Protein AF-A0A8J3IU47-F1 (afdb_monomer_lite)

Foldseek 3Di:
DPLALPDPVLKADKDFLPPCLPPCVAPQAWWKKWKWKWWDDPPDTDTDTAEIFTDRTRSVVSVVLNLLVDPFQDADDPGDLRRQSSVVVVVCVVVVIDMTMIMMIGHDHPDFPQQRVLSSLLNLLVSCQVCVQGHHSPLVAHAQQKDCFHHDPVDPNGGTIDGDNDDDPSHDRADRFLADLADDQLQDCCHSNARKDHKDFLLPDDDDQPFWAKKWKDFAPDSATQEIDTTRVNLQSVLCNVPRGMIMMTGGDDDDSSNRVSNSSSSQNSCCNHVVGGGNNHDDSDDDDDDPDPRDDDDD

Structure (mmCIF, N/CA/C/O backbone):
data_AF-A0A8J3IU47-F1
#
_entry.id   AF-A0A8J3IU47-F1
#
loop_
_atom_site.group_PDB
_atom_site.id
_atom_site.type_symbol
_atom_site.label_atom_id
_atom_site.label_alt_id
_atom_site.label_comp_id
_atom_site.label_asym_id
_atom_site.label_entity_id
_atom_site.label_seq_id
_atom_site.pdbx_PDB_ins_code
_atom_site.Cartn_x
_atom_site.Cartn_y
_atom_site.Cartn_z
_atom_site.occupancy
_atom_site.B_iso_or_equiv
_atom_site.auth_seq_id
_atom_site.auth_comp_id
_atom_site.auth_asym_id
_atom_site.auth_atom_id
_atom_site.pdbx_PDB_model_num
ATOM 1 N N . MET A 1 1 ? 16.667 17.610 8.738 1.00 45.22 1 MET A N 1
ATOM 2 C CA . MET A 1 1 ? 16.025 17.588 7.405 1.00 45.22 1 MET A CA 1
ATOM 3 C C . MET A 1 1 ? 14.714 16.848 7.571 1.00 45.22 1 MET A C 1
ATOM 5 O O . MET A 1 1 ? 14.745 15.809 8.214 1.00 45.22 1 MET A O 1
ATOM 9 N N . ASP A 1 2 ? 13.597 17.375 7.069 1.00 49.28 2 ASP A N 1
ATOM 10 C CA . ASP A 1 2 ? 12.307 16.675 7.133 1.00 49.28 2 ASP A CA 1
ATOM 11 C C . ASP A 1 2 ? 12.378 15.372 6.330 1.00 49.28 2 ASP A C 1
ATOM 13 O O . ASP A 1 2 ? 12.402 15.389 5.100 1.00 49.28 2 ASP A O 1
ATOM 17 N N . THR A 1 3 ? 12.423 14.242 7.032 1.00 56.47 3 THR A N 1
ATOM 18 C CA . THR A 1 3 ? 12.434 12.878 6.475 1.00 56.47 3 THR A CA 1
ATOM 19 C C . THR A 1 3 ? 11.023 12.337 6.234 1.00 56.47 3 THR A C 1
ATOM 21 O O . THR A 1 3 ? 10.828 11.137 6.048 1.00 56.47 3 THR A O 1
ATOM 24 N N . HIS A 1 4 ? 10.012 13.210 6.246 1.00 64.19 4 HIS A N 1
ATOM 25 C CA . HIS A 1 4 ? 8.627 12.798 6.073 1.00 64.19 4 HIS A CA 1
ATOM 26 C C . HIS A 1 4 ? 8.371 12.370 4.612 1.00 64.19 4 HIS A C 1
ATOM 28 O O . HIS A 1 4 ? 8.736 13.108 3.691 1.00 64.19 4 HIS A O 1
ATOM 34 N N . PRO A 1 5 ? 7.682 11.238 4.354 1.00 60.00 5 PRO A N 1
ATOM 35 C CA . PRO A 1 5 ? 7.427 10.711 3.002 1.00 60.00 5 PRO A CA 1
ATOM 36 C C . PRO A 1 5 ? 6.631 11.658 2.085 1.00 60.00 5 PRO A C 1
ATOM 38 O O . PRO A 1 5 ? 6.585 11.464 0.870 1.00 60.00 5 PRO A O 1
ATOM 41 N N . SER A 1 6 ? 6.017 12.696 2.659 1.00 62.84 6 SER A N 1
ATOM 42 C CA . SER A 1 6 ? 5.354 13.795 1.946 1.00 62.84 6 SER A CA 1
ATOM 43 C C . SER A 1 6 ? 6.306 14.751 1.234 1.00 62.84 6 SER A C 1
ATOM 45 O O . SER A 1 6 ? 5.882 15.479 0.337 1.00 62.84 6 SER A O 1
ATOM 47 N N . CYS A 1 7 ? 7.560 14.808 1.673 1.00 73.31 7 CYS A N 1
ATOM 48 C CA . CYS A 1 7 ? 8.522 15.787 1.219 1.00 73.31 7 CYS A CA 1
ATOM 49 C C . CYS A 1 7 ? 9.160 15.289 -0.078 1.00 73.31 7 CYS A C 1
ATOM 51 O O . CYS A 1 7 ? 9.998 14.391 -0.063 1.00 73.31 7 CYS A O 1
ATOM 53 N N . GLU A 1 8 ? 8.806 15.892 -1.216 1.00 78.38 8 GLU A N 1
ATOM 54 C CA . GLU A 1 8 ? 9.413 15.536 -2.509 1.00 78.38 8 GLU A CA 1
ATOM 55 C C . GLU A 1 8 ? 10.946 15.708 -2.486 1.00 78.38 8 GLU A C 1
ATOM 57 O O . GLU A 1 8 ? 11.662 14.970 -3.153 1.00 78.38 8 GLU A O 1
ATOM 62 N N . ARG A 1 9 ? 11.462 16.620 -1.646 1.00 78.56 9 ARG A N 1
ATOM 63 C CA . ARG A 1 9 ? 12.905 16.846 -1.449 1.00 78.56 9 ARG A CA 1
ATOM 64 C C . ARG A 1 9 ? 13.612 15.735 -0.665 1.00 78.56 9 ARG A C 1
ATOM 66 O O . ARG A 1 9 ? 14.836 15.696 -0.687 1.00 78.56 9 ARG A O 1
ATOM 73 N N . ALA A 1 10 ? 12.876 14.867 0.029 1.00 89.44 10 ALA A N 1
ATOM 74 C CA . ALA A 1 10 ? 13.448 13.727 0.748 1.00 89.44 10 ALA A CA 1
ATOM 75 C C . ALA A 1 10 ? 13.740 12.532 -0.181 1.00 89.44 10 ALA A C 1
ATOM 77 O O . ALA A 1 10 ? 14.420 11.588 0.215 1.00 89.44 10 ALA A O 1
ATOM 78 N N . TRP A 1 11 ? 13.246 12.569 -1.421 1.00 95.12 11 TRP A N 1
ATOM 79 C CA . TRP A 1 11 ? 13.531 11.564 -2.436 1.00 95.12 11 TRP A CA 1
ATOM 80 C C . TRP A 1 11 ? 14.787 11.923 -3.237 1.00 95.12 11 TRP A C 1
ATOM 82 O O . TRP A 1 11 ? 14.986 13.069 -3.637 1.00 95.12 11 TRP A O 1
ATOM 92 N N . SER A 1 12 ? 15.609 10.921 -3.545 1.00 95.56 12 SER A N 1
ATOM 93 C CA . SER A 1 12 ? 16.750 11.062 -4.444 1.00 95.56 12 SER A CA 1
ATOM 94 C C . SER A 1 12 ? 16.297 11.455 -5.850 1.00 95.56 12 SER A C 1
ATOM 96 O O . SER A 1 12 ? 15.180 11.137 -6.279 1.00 95.56 12 SER A O 1
ATOM 98 N N . SER A 1 13 ? 17.215 12.025 -6.631 1.00 95.25 13 SER A N 1
ATOM 99 C CA . SER A 1 13 ? 17.039 12.132 -8.079 1.00 95.25 13 SER A CA 1
ATOM 100 C C . SER A 1 13 ? 16.698 10.772 -8.694 1.00 95.25 13 SER A C 1
ATOM 102 O O . SER A 1 13 ? 17.150 9.720 -8.226 1.00 95.25 13 SER A O 1
ATOM 104 N N . TRP A 1 14 ? 15.888 10.807 -9.750 1.00 96.50 14 TRP A N 1
ATOM 105 C CA . TRP A 1 14 ? 15.561 9.624 -10.536 1.00 96.50 14 TRP A CA 1
ATOM 106 C C . TRP A 1 14 ? 16.796 9.124 -11.280 1.00 96.50 14 TRP A C 1
ATOM 108 O O . TRP A 1 14 ? 17.530 9.909 -11.877 1.00 96.50 14 TRP A O 1
ATOM 118 N N . GLN A 1 15 ? 17.002 7.813 -11.261 1.00 96.06 15 GLN A N 1
ATOM 119 C CA . GLN A 1 15 ? 18.087 7.148 -11.974 1.00 96.06 15 GLN A CA 1
ATOM 120 C C . GLN A 1 15 ? 17.596 5.858 -12.636 1.00 96.06 15 GLN A C 1
ATOM 122 O O . GLN A 1 15 ? 16.601 5.294 -12.173 1.00 96.06 15 GLN A O 1
ATOM 127 N N . PRO A 1 16 ? 18.263 5.360 -13.695 1.00 96.25 16 PRO A N 1
ATOM 128 C CA . PRO A 1 16 ? 17.872 4.113 -14.346 1.00 96.25 16 PRO A CA 1
ATOM 129 C C . PRO A 1 16 ? 17.750 2.968 -13.338 1.00 96.25 16 PRO A C 1
ATOM 131 O O . PRO A 1 16 ? 18.635 2.776 -12.511 1.00 96.25 16 PRO A O 1
ATOM 134 N N . LEU A 1 17 ? 16.660 2.201 -13.402 1.00 96.06 17 LEU A N 1
ATOM 135 C CA . LEU A 1 17 ? 16.471 1.033 -12.536 1.00 96.06 17 LEU A CA 1
ATOM 136 C C . LEU A 1 17 ? 17.393 -0.125 -12.950 1.00 96.06 17 LEU A C 1
ATOM 138 O O . LEU A 1 17 ? 17.841 -0.904 -12.111 1.00 96.06 17 LEU A O 1
ATOM 142 N N . GLU A 1 18 ? 17.672 -0.268 -14.246 1.00 94.50 18 GLU A N 1
ATOM 143 C CA . GLU A 1 18 ? 18.527 -1.341 -14.750 1.00 94.50 18 GLU A CA 1
ATOM 144 C C . GLU A 1 18 ? 19.984 -1.121 -14.323 1.00 94.50 18 GLU A C 1
ATOM 146 O O . GLU A 1 18 ? 20.604 -0.115 -14.652 1.00 94.50 18 GLU A O 1
ATOM 151 N N . GLY A 1 19 ? 20.537 -2.074 -13.571 1.00 91.12 19 GLY A N 1
ATOM 152 C CA . GLY A 1 19 ? 21.936 -2.060 -13.144 1.00 91.12 19 GLY A CA 1
ATOM 153 C C . GLY A 1 19 ? 22.258 -1.163 -11.945 1.00 91.12 19 GLY A C 1
ATOM 154 O O . GLY A 1 19 ? 23.391 -1.225 -11.468 1.00 91.12 19 GLY A O 1
ATOM 155 N N . CYS A 1 20 ? 21.304 -0.405 -11.389 1.00 91.38 20 CYS A N 1
ATOM 156 C CA . CYS A 1 20 ? 21.581 0.560 -10.308 1.00 91.38 20 CYS A CA 1
ATOM 157 C C . CYS A 1 20 ? 22.146 -0.060 -9.018 1.00 91.38 20 CYS A C 1
ATOM 159 O O . CYS A 1 20 ? 22.765 0.633 -8.213 1.00 91.38 20 CYS A O 1
ATOM 161 N N . TRP A 1 21 ? 21.988 -1.372 -8.835 1.00 86.69 21 TRP A N 1
ATOM 162 C CA . TRP A 1 21 ? 22.520 -2.119 -7.695 1.00 86.69 21 TRP A CA 1
ATOM 163 C C . TRP A 1 21 ? 24.031 -2.415 -7.775 1.00 86.69 21 TRP A C 1
ATOM 165 O O . TRP A 1 21 ? 24.605 -2.822 -6.769 1.00 86.69 21 TRP A O 1
ATOM 175 N N . ARG A 1 22 ? 24.686 -2.255 -8.939 1.00 84.19 22 ARG A N 1
ATOM 176 C CA . ARG A 1 22 ? 26.089 -2.682 -9.155 1.00 84.19 22 ARG A CA 1
ATOM 177 C C . ARG A 1 22 ? 27.144 -1.637 -8.789 1.00 84.19 22 ARG A C 1
ATOM 179 O O . ARG A 1 22 ? 28.274 -2.007 -8.512 1.00 84.19 22 ARG A O 1
ATOM 186 N N . GLU A 1 23 ? 26.788 -0.356 -8.778 1.00 75.00 23 GLU A N 1
ATOM 187 C CA . GLU A 1 23 ? 27.761 0.751 -8.723 1.00 75.00 23 GLU A CA 1
ATOM 188 C C . GLU A 1 23 ? 27.625 1.621 -7.465 1.00 75.00 23 GLU A C 1
ATOM 190 O O . GLU A 1 23 ? 27.928 2.807 -7.490 1.00 75.00 23 GLU A O 1
ATOM 195 N N . ALA A 1 24 ? 27.094 1.069 -6.370 1.00 74.62 24 ALA A N 1
ATOM 196 C CA . ALA A 1 24 ? 26.839 1.794 -5.116 1.00 74.62 24 ALA A CA 1
ATOM 197 C C . ALA A 1 24 ? 25.980 3.079 -5.236 1.00 74.62 24 ALA A C 1
ATOM 199 O O . ALA A 1 24 ? 25.796 3.769 -4.239 1.00 74.62 24 ALA A O 1
ATOM 200 N N . ARG A 1 25 ? 25.380 3.358 -6.405 1.00 85.31 25 ARG A N 1
ATOM 201 C CA . ARG A 1 25 ? 24.470 4.496 -6.651 1.00 85.31 25 ARG A CA 1
ATOM 202 C C . ARG A 1 25 ? 23.205 4.460 -5.795 1.00 85.31 25 ARG A C 1
ATOM 204 O O . ARG A 1 25 ? 22.529 5.471 -5.631 1.00 85.31 25 ARG A O 1
ATOM 211 N N . ILE A 1 26 ? 22.856 3.272 -5.309 1.00 93.38 26 ILE A N 1
ATOM 212 C CA . ILE A 1 26 ? 21.803 3.060 -4.322 1.00 93.38 26 ILE A CA 1
ATOM 213 C C . ILE A 1 26 ? 22.485 2.787 -2.973 1.00 93.38 26 ILE A C 1
ATOM 215 O O . ILE A 1 26 ? 23.352 1.898 -2.900 1.00 93.38 26 ILE A O 1
ATOM 219 N N . PRO A 1 27 ? 22.116 3.518 -1.911 1.00 92.75 27 PRO A N 1
ATOM 220 C CA . PRO A 1 27 ? 22.673 3.322 -0.580 1.00 92.75 27 PRO A CA 1
ATOM 221 C C . PRO A 1 27 ? 22.284 1.945 -0.022 1.00 92.75 27 PRO A C 1
ATOM 223 O O . PRO A 1 27 ? 21.207 1.417 -0.301 1.00 92.75 27 PRO A O 1
ATOM 226 N N . ALA A 1 28 ? 23.183 1.340 0.754 1.00 94.06 28 ALA A N 1
ATOM 227 C CA . ALA A 1 28 ? 22.926 0.090 1.473 1.00 94.06 28 ALA A CA 1
ATOM 228 C C . ALA A 1 28 ? 22.367 0.405 2.870 1.00 94.06 28 ALA A C 1
ATOM 230 O O . ALA A 1 28 ? 23.010 0.149 3.882 1.00 94.06 28 ALA A O 1
ATOM 231 N N . CYS A 1 29 ? 21.201 1.047 2.905 1.00 94.56 29 CYS A N 1
ATOM 232 C CA . CYS A 1 29 ? 20.512 1.442 4.130 1.00 94.56 29 CYS A CA 1
ATOM 233 C C . CYS A 1 29 ? 19.009 1.161 4.020 1.00 94.56 29 CYS A C 1
ATOM 235 O O . CYS A 1 29 ? 18.500 0.817 2.943 1.00 94.56 29 CYS A O 1
ATOM 237 N N . SER A 1 30 ? 18.305 1.304 5.142 1.00 96.06 30 SER A N 1
ATOM 238 C CA . SER A 1 30 ? 16.855 1.169 5.183 1.00 96.06 30 SER A CA 1
ATOM 239 C C . SER A 1 30 ? 16.171 2.386 4.558 1.00 96.06 30 SER A C 1
ATOM 241 O O . SER A 1 30 ? 16.671 3.512 4.629 1.00 96.06 30 SER A O 1
ATOM 243 N N . GLY A 1 31 ? 15.018 2.175 3.924 1.00 96.56 31 GLY A N 1
ATOM 244 C CA . GLY A 1 31 ? 14.310 3.274 3.283 1.00 96.56 31 GLY A CA 1
ATOM 245 C C . GLY A 1 31 ? 13.115 2.882 2.431 1.00 96.56 31 GLY A C 1
ATOM 246 O O . GLY A 1 31 ? 12.692 1.722 2.388 1.00 96.56 31 GLY A O 1
ATOM 247 N N . LEU A 1 32 ? 12.590 3.882 1.727 1.00 97.44 32 LEU A N 1
ATOM 248 C CA . LEU A 1 32 ? 11.557 3.724 0.708 1.00 97.44 32 LEU A CA 1
ATOM 249 C C . LEU A 1 32 ? 12.161 3.809 -0.690 1.00 97.44 32 LEU A C 1
ATOM 251 O O . LEU A 1 32 ? 13.205 4.418 -0.914 1.00 97.44 32 LEU A O 1
ATOM 255 N N . TYR A 1 33 ? 11.465 3.235 -1.660 1.00 97.38 33 TYR A N 1
ATOM 256 C CA . TYR A 1 33 ? 11.769 3.397 -3.071 1.00 97.38 33 TYR A CA 1
ATOM 257 C C . TYR A 1 33 ? 10.482 3.516 -3.874 1.00 97.38 33 TYR A C 1
ATOM 259 O O . TYR A 1 33 ? 9.457 2.913 -3.557 1.00 97.38 33 TYR A O 1
ATOM 267 N N . ARG A 1 34 ? 10.551 4.271 -4.962 1.00 97.50 34 ARG A N 1
ATOM 268 C CA . ARG A 1 34 ? 9.485 4.377 -5.952 1.00 97.50 34 ARG A CA 1
ATOM 269 C C . ARG A 1 34 ? 10.057 4.123 -7.332 1.00 97.50 34 ARG A C 1
ATOM 271 O O . ARG A 1 34 ? 11.154 4.573 -7.652 1.00 97.50 34 ARG A O 1
ATOM 278 N N . ILE A 1 35 ? 9.314 3.378 -8.136 1.00 97.94 35 ILE A N 1
ATOM 279 C CA . ILE A 1 35 ? 9.667 3.029 -9.508 1.00 97.94 35 ILE A CA 1
ATOM 280 C C . ILE A 1 35 ? 8.691 3.737 -10.427 1.00 97.94 35 ILE A C 1
ATOM 282 O O . ILE A 1 35 ? 7.471 3.636 -10.257 1.00 97.94 35 ILE A O 1
ATOM 286 N N . ARG A 1 36 ? 9.232 4.418 -11.431 1.00 97.31 36 ARG A N 1
ATOM 287 C CA . ARG A 1 36 ? 8.450 4.986 -12.521 1.00 97.31 36 ARG A CA 1
ATOM 288 C C . ARG A 1 36 ? 8.853 4.379 -13.845 1.00 97.31 36 ARG A C 1
ATOM 290 O O . ARG A 1 36 ? 9.985 3.939 -14.024 1.00 97.31 36 ARG A O 1
ATOM 297 N N . ILE A 1 37 ? 7.916 4.395 -14.774 1.00 96.81 37 ILE A N 1
ATOM 298 C CA . ILE A 1 37 ? 8.206 4.221 -16.184 1.00 96.81 37 ILE A CA 1
ATOM 299 C C . ILE A 1 37 ? 8.278 5.584 -16.857 1.00 96.81 37 ILE A C 1
ATOM 301 O O . ILE A 1 37 ? 7.453 6.450 -16.578 1.00 96.81 37 ILE A O 1
ATOM 305 N N . VAL A 1 38 ? 9.253 5.774 -17.735 1.00 96.81 38 VAL A N 1
ATOM 306 C CA . VAL A 1 38 ? 9.367 6.953 -18.591 1.00 96.81 38 VAL A CA 1
ATOM 307 C C . VAL A 1 38 ? 9.081 6.508 -20.010 1.00 96.81 38 VAL A C 1
ATOM 309 O O . VAL A 1 38 ? 9.877 5.782 -20.596 1.00 96.81 38 VAL A O 1
ATOM 312 N N . ILE A 1 39 ? 7.926 6.903 -20.541 1.00 95.00 39 ILE A N 1
ATOM 313 C CA . ILE A 1 39 ? 7.543 6.623 -21.928 1.00 95.00 39 ILE A CA 1
ATOM 314 C C . ILE A 1 39 ? 8.003 7.794 -22.797 1.00 95.00 39 ILE A C 1
ATOM 316 O O . ILE A 1 39 ? 7.629 8.935 -22.532 1.00 95.00 39 ILE A O 1
ATOM 320 N N . SER A 1 40 ? 8.787 7.518 -23.834 1.00 92.75 40 SER A N 1
ATOM 321 C CA . SER A 1 40 ? 9.267 8.512 -24.793 1.00 92.75 40 SER A CA 1
ATOM 322 C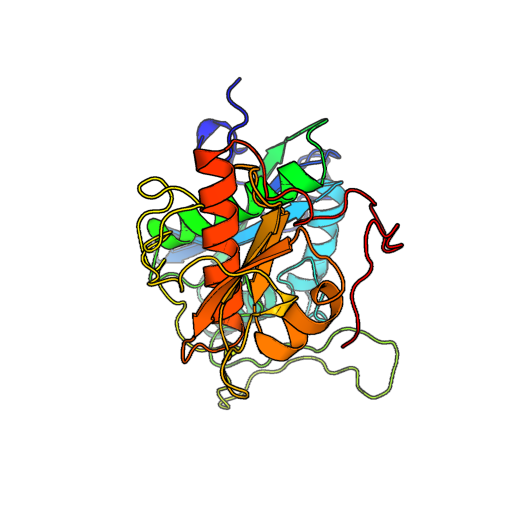 C . SER A 1 40 ? 8.444 8.444 -26.074 1.00 92.75 40 SER A C 1
ATOM 324 O O . SER A 1 40 ? 8.465 7.439 -26.784 1.00 92.75 40 SER A O 1
ATOM 326 N N . LEU A 1 41 ? 7.739 9.530 -26.390 1.00 88.00 41 LEU A N 1
ATOM 327 C CA . LEU A 1 41 ? 7.024 9.696 -27.656 1.00 88.00 41 LEU A CA 1
ATOM 328 C C . LEU A 1 41 ? 7.502 10.984 -28.323 1.00 88.00 41 LEU A C 1
ATOM 330 O O . LEU A 1 41 ? 7.326 12.083 -27.794 1.00 88.00 41 LEU A O 1
ATOM 334 N N . HIS A 1 42 ? 8.115 10.847 -29.498 1.00 86.06 42 HIS A N 1
ATOM 335 C CA . HIS A 1 42 ? 8.771 11.946 -30.209 1.00 86.06 42 HIS A CA 1
ATOM 336 C C . HIS A 1 42 ? 9.792 12.677 -29.315 1.00 86.06 42 HIS A C 1
ATOM 338 O O . HIS A 1 42 ? 10.766 12.071 -28.879 1.00 86.06 42 HIS A O 1
ATOM 344 N N . ARG A 1 43 ? 9.584 13.973 -29.046 1.00 86.81 43 ARG A N 1
ATOM 345 C CA . ARG A 1 43 ? 10.443 14.811 -28.191 1.00 86.81 43 ARG A CA 1
ATOM 346 C C . ARG A 1 43 ? 9.910 14.970 -26.760 1.00 86.81 43 ARG A C 1
ATOM 348 O O . ARG A 1 43 ? 10.407 15.817 -26.027 1.00 86.81 43 ARG A O 1
ATOM 355 N N . MET A 1 44 ? 8.888 14.205 -26.374 1.00 91.06 44 MET A N 1
ATOM 356 C CA . MET A 1 44 ? 8.253 14.295 -25.059 1.00 91.06 44 MET A CA 1
ATOM 357 C C . MET A 1 44 ? 8.475 13.019 -24.247 1.00 91.06 44 MET A C 1
ATOM 359 O O . MET A 1 44 ? 8.461 11.910 -24.786 1.00 91.06 44 MET A O 1
ATOM 363 N N . SER A 1 45 ? 8.631 13.197 -22.936 1.00 92.56 45 SER A N 1
ATOM 364 C CA . SER A 1 45 ? 8.760 12.113 -21.964 1.00 92.56 45 SER A CA 1
ATOM 365 C C . SER A 1 45 ? 7.603 12.161 -20.975 1.00 92.56 45 SER A C 1
ATOM 367 O O . SER A 1 45 ? 7.298 13.213 -20.417 1.00 92.56 45 SER A O 1
ATOM 369 N N . PHE A 1 46 ? 6.986 11.009 -20.732 1.00 93.75 46 PHE A N 1
ATOM 370 C CA . PHE A 1 46 ? 5.827 10.855 -19.859 1.00 93.75 46 PHE A CA 1
ATOM 371 C C . PHE A 1 46 ? 6.192 9.942 -18.682 1.00 93.75 46 PHE A C 1
ATOM 373 O O . PHE A 1 46 ? 6.085 8.717 -18.802 1.00 93.75 46 PHE A O 1
ATOM 380 N N . PRO A 1 47 ? 6.673 10.507 -17.559 1.00 94.69 47 PRO A N 1
ATOM 381 C CA . PRO A 1 47 ? 6.970 9.736 -16.361 1.00 94.69 47 PRO A CA 1
ATOM 382 C C . PRO A 1 47 ? 5.680 9.330 -15.637 1.00 94.69 47 PRO A C 1
ATOM 384 O O . PRO A 1 47 ? 4.804 10.156 -15.392 1.00 94.69 47 PRO A O 1
ATOM 387 N N . VAL A 1 48 ? 5.578 8.061 -15.248 1.00 94.31 48 VAL A N 1
ATOM 388 C CA . VAL A 1 48 ? 4.451 7.522 -14.475 1.00 94.31 48 VAL A CA 1
ATOM 389 C C . VAL A 1 48 ? 4.984 6.620 -13.372 1.00 94.31 48 VAL A C 1
ATOM 391 O O . VAL A 1 48 ? 5.589 5.589 -13.661 1.00 94.31 48 VAL A O 1
ATOM 394 N N . VAL A 1 49 ? 4.763 6.985 -12.107 1.00 96.44 49 VAL A N 1
ATOM 395 C CA . VAL A 1 49 ? 5.064 6.103 -10.967 1.00 96.44 49 VAL A CA 1
ATOM 396 C C . VAL A 1 49 ? 4.141 4.890 -11.031 1.00 96.44 49 VAL A C 1
ATOM 398 O O . VAL A 1 49 ? 2.924 5.036 -11.106 1.00 96.44 49 VAL A O 1
ATOM 401 N N . VAL A 1 50 ? 4.731 3.698 -11.018 1.00 96.31 50 VAL A N 1
ATOM 402 C CA . VAL A 1 50 ? 4.024 2.418 -11.178 1.00 96.31 50 VAL A CA 1
ATOM 403 C C . VAL A 1 50 ? 4.179 1.502 -9.975 1.00 96.31 50 VAL A C 1
ATOM 405 O O . VAL A 1 50 ? 3.459 0.513 -9.885 1.00 96.31 50 VAL A O 1
ATOM 408 N N . TYR A 1 51 ? 5.085 1.801 -9.046 1.00 97.12 51 TYR A N 1
ATOM 409 C CA . TYR A 1 51 ? 5.241 1.025 -7.822 1.00 97.12 51 TYR A CA 1
ATOM 410 C C . TYR A 1 51 ? 5.939 1.838 -6.735 1.00 97.12 51 TYR A C 1
ATOM 412 O O . TYR A 1 51 ? 6.848 2.613 -7.032 1.00 97.12 51 TYR A O 1
ATOM 420 N N . ILE A 1 52 ? 5.539 1.629 -5.486 1.00 97.00 52 ILE A N 1
ATOM 421 C CA . ILE A 1 52 ? 6.203 2.165 -4.294 1.00 97.00 52 ILE A CA 1
ATOM 422 C C . ILE A 1 52 ? 6.415 1.002 -3.329 1.00 97.00 52 ILE A C 1
ATOM 424 O O . ILE A 1 52 ? 5.529 0.156 -3.196 1.00 97.00 52 ILE A O 1
ATOM 428 N N . GLY A 1 53 ? 7.586 0.945 -2.701 1.00 96.38 53 GLY A N 1
ATOM 429 C CA . GLY A 1 53 ? 7.935 -0.093 -1.744 1.00 96.38 53 GLY A CA 1
ATOM 430 C C . GLY A 1 53 ? 8.882 0.390 -0.644 1.00 96.38 53 GLY A C 1
ATOM 431 O O . GLY A 1 53 ? 9.447 1.479 -0.739 1.00 96.38 53 GLY A O 1
ATOM 432 N N . GLN A 1 54 ? 9.127 -0.455 0.359 1.00 95.75 54 GLN A N 1
ATOM 433 C CA . GLN A 1 54 ? 10.191 -0.256 1.355 1.00 95.75 54 GLN A CA 1
ATOM 434 C C . GLN A 1 54 ? 11.195 -1.412 1.422 1.00 95.75 54 GLN A C 1
ATOM 436 O O . GLN A 1 54 ? 10.948 -2.519 0.929 1.00 95.75 54 GLN A O 1
ATOM 441 N N . SER A 1 55 ? 12.354 -1.158 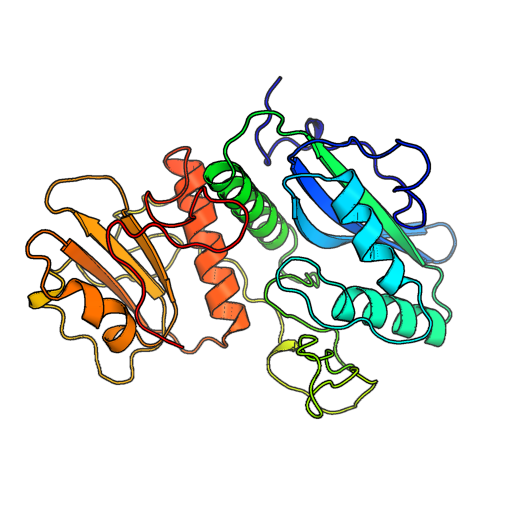2.029 1.00 95.38 55 SER A N 1
ATOM 442 C CA . SER A 1 55 ? 13.324 -2.198 2.366 1.00 95.38 55 SER A CA 1
ATOM 443 C C . SER A 1 55 ? 14.147 -1.848 3.606 1.00 95.38 55 SER A C 1
ATOM 445 O O . SER A 1 55 ? 14.405 -0.676 3.863 1.00 95.38 55 SER A O 1
ATOM 447 N N . GLY A 1 56 ? 14.613 -2.873 4.330 1.00 94.62 56 GLY A N 1
ATOM 448 C CA . GLY A 1 56 ? 15.701 -2.741 5.312 1.00 94.62 56 GLY A CA 1
ATOM 449 C C . GLY A 1 56 ? 17.067 -2.496 4.654 1.00 94.62 56 GLY A C 1
ATOM 450 O O . GLY A 1 56 ? 17.939 -1.879 5.248 1.00 94.62 56 GLY A O 1
ATOM 451 N N . ASP A 1 57 ? 17.208 -2.898 3.388 1.00 94.75 57 ASP A N 1
ATOM 452 C CA . ASP A 1 57 ? 18.364 -2.605 2.538 1.00 94.75 57 ASP A CA 1
ATOM 453 C C . ASP A 1 57 ? 17.878 -2.273 1.119 1.00 94.75 57 ASP A C 1
ATOM 455 O O . ASP A 1 57 ? 17.352 -3.135 0.396 1.00 94.75 57 ASP A O 1
ATOM 459 N N . LEU A 1 58 ? 18.002 -1.003 0.732 1.00 95.50 58 LEU A N 1
ATOM 460 C CA . LEU A 1 58 ? 17.597 -0.494 -0.576 1.00 95.50 58 LEU A CA 1
ATOM 461 C C . LEU A 1 58 ? 18.435 -1.077 -1.721 1.00 95.50 58 LEU A C 1
ATOM 463 O O . LEU A 1 58 ? 17.873 -1.454 -2.753 1.00 95.50 58 LEU A O 1
ATOM 467 N N . ARG A 1 59 ? 19.756 -1.203 -1.561 1.00 94.94 59 ARG A N 1
ATOM 468 C CA . ARG A 1 59 ? 20.652 -1.727 -2.606 1.00 94.94 59 ARG A CA 1
ATOM 469 C C . ARG A 1 59 ? 20.339 -3.185 -2.914 1.00 94.94 59 ARG A C 1
ATOM 471 O O . ARG A 1 59 ? 20.140 -3.537 -4.081 1.00 94.94 59 ARG A O 1
ATOM 478 N N . THR A 1 60 ? 20.228 -4.011 -1.878 1.00 94.06 60 THR A N 1
ATOM 479 C CA . THR A 1 60 ? 19.840 -5.420 -1.996 1.00 94.06 60 THR A CA 1
ATOM 480 C C . THR A 1 60 ? 18.462 -5.540 -2.649 1.00 94.06 60 THR A C 1
ATOM 482 O O . THR A 1 60 ? 18.278 -6.318 -3.589 1.00 94.06 60 THR A O 1
ATOM 485 N N . ARG A 1 61 ? 17.502 -4.691 -2.248 1.00 95.00 61 ARG A N 1
ATOM 486 C CA . ARG A 1 61 ? 16.170 -4.646 -2.869 1.00 95.00 61 ARG A CA 1
ATOM 487 C C . ARG A 1 61 ? 16.216 -4.325 -4.357 1.00 95.00 61 ARG A C 1
ATOM 489 O O . ARG A 1 61 ? 15.482 -4.956 -5.115 1.00 95.00 61 ARG A O 1
ATOM 496 N N . MET A 1 62 ? 17.060 -3.389 -4.789 1.00 95.31 62 MET A N 1
ATOM 497 C CA . MET A 1 62 ? 17.202 -3.065 -6.211 1.00 95.31 62 MET A CA 1
ATOM 498 C C . MET A 1 62 ? 17.756 -4.243 -7.015 1.00 95.31 62 MET A C 1
ATOM 500 O O . MET A 1 62 ? 17.292 -4.496 -8.127 1.00 95.31 62 MET A O 1
ATOM 504 N N . GLY A 1 63 ? 18.656 -5.038 -6.426 1.00 93.38 63 GLY A N 1
ATOM 505 C CA . GLY A 1 63 ? 19.143 -6.282 -7.026 1.00 93.38 63 GLY A CA 1
ATOM 506 C C . GLY A 1 63 ? 18.025 -7.280 -7.355 1.00 93.38 63 GLY A C 1
ATOM 507 O O . GLY A 1 63 ? 18.077 -7.945 -8.393 1.00 93.38 63 GLY A O 1
ATOM 508 N N . HIS A 1 64 ? 16.963 -7.334 -6.543 1.00 93.06 64 HIS A N 1
ATOM 509 C CA . HIS A 1 64 ? 15.812 -8.211 -6.792 1.00 93.06 64 HIS A CA 1
ATOM 510 C C . HIS A 1 64 ? 15.008 -7.826 -8.047 1.00 93.06 64 HIS A C 1
ATOM 512 O O . HIS A 1 64 ? 14.351 -8.685 -8.639 1.00 93.06 64 HIS A O 1
ATOM 518 N N . PHE A 1 65 ? 15.086 -6.574 -8.512 1.00 94.44 65 PHE A N 1
ATOM 519 C CA . PHE A 1 65 ? 14.423 -6.145 -9.748 1.00 94.44 65 PHE A CA 1
ATOM 520 C C . PHE A 1 65 ? 15.164 -6.567 -11.022 1.00 94.44 65 PHE A C 1
ATOM 522 O O . PHE A 1 65 ? 14.595 -6.446 -12.106 1.00 94.44 65 PHE A O 1
ATOM 529 N N . LYS A 1 66 ? 16.365 -7.162 -10.931 1.00 94.00 66 LYS A N 1
ATOM 530 C CA . LYS A 1 66 ? 17.087 -7.723 -12.091 1.00 94.00 66 LYS A CA 1
ATOM 531 C C . LYS A 1 66 ? 16.193 -8.618 -12.956 1.00 94.00 66 LYS A C 1
ATOM 533 O O . LYS A 1 66 ? 16.259 -8.557 -14.182 1.00 94.00 66 LYS A O 1
ATOM 538 N N . ALA A 1 67 ? 15.336 -9.427 -12.333 1.00 92.62 67 ALA A N 1
ATOM 539 C CA . ALA A 1 67 ? 14.487 -10.380 -13.041 1.00 92.62 67 ALA A CA 1
ATOM 540 C C . ALA A 1 67 ? 13.396 -9.718 -13.912 1.00 92.62 67 ALA A C 1
ATOM 542 O O . ALA A 1 67 ? 12.942 -10.328 -14.877 1.00 92.62 67 ALA A O 1
ATOM 543 N N . VAL A 1 68 ? 13.030 -8.454 -13.657 1.00 94.94 68 VAL A N 1
ATOM 544 C CA . VAL A 1 68 ? 12.119 -7.673 -14.524 1.00 94.94 68 VAL A CA 1
ATOM 545 C C . VAL A 1 68 ? 12.701 -7.488 -15.931 1.00 94.94 68 VAL A C 1
ATOM 547 O O . VAL A 1 68 ? 11.964 -7.417 -16.918 1.00 94.94 68 VAL A O 1
ATOM 550 N N . PHE A 1 69 ? 14.031 -7.461 -16.042 1.00 94.75 69 PHE A N 1
ATOM 551 C CA . PHE A 1 69 ? 14.740 -7.296 -17.309 1.00 94.75 69 PHE A CA 1
ATOM 552 C C . PHE A 1 69 ? 14.977 -8.623 -18.050 1.00 94.75 69 PHE A C 1
ATOM 554 O O . PHE A 1 69 ? 15.391 -8.610 -19.211 1.00 94.75 69 PHE A O 1
ATOM 561 N N . GLY A 1 70 ? 14.637 -9.760 -17.432 1.00 92.75 70 GLY A N 1
ATOM 562 C CA . GLY A 1 70 ? 14.779 -11.094 -18.014 1.00 92.75 70 GLY A CA 1
ATOM 563 C C . GLY A 1 70 ? 13.793 -11.410 -19.148 1.00 92.75 70 GLY A C 1
ATOM 564 O O . GLY A 1 70 ? 12.860 -10.653 -19.438 1.00 92.75 70 GLY A O 1
ATOM 565 N N . ASN A 1 71 ? 14.008 -12.565 -19.785 1.00 91.75 71 ASN A N 1
ATOM 566 C CA . ASN A 1 71 ? 13.164 -13.069 -20.876 1.00 91.75 71 ASN A CA 1
ATOM 567 C C . ASN A 1 71 ? 11.856 -13.700 -20.379 1.00 91.75 71 ASN A C 1
ATOM 569 O O . ASN A 1 71 ? 10.854 -13.632 -21.081 1.00 91.75 71 ASN A O 1
ATOM 573 N N . SER A 1 72 ? 11.849 -14.248 -19.162 1.00 91.94 72 SER A N 1
ATOM 574 C CA . SER A 1 72 ? 10.676 -14.878 -18.543 1.00 91.94 72 SER A CA 1
ATOM 575 C C . SER A 1 72 ? 10.126 -14.023 -17.406 1.00 91.94 72 SER A C 1
ATOM 577 O O . SER A 1 72 ? 10.888 -13.321 -16.737 1.00 91.94 72 SER A O 1
ATOM 579 N N . MET A 1 73 ? 8.812 -14.093 -17.170 1.00 94.75 73 MET A N 1
ATOM 580 C CA . MET A 1 73 ? 8.178 -13.379 -16.061 1.00 94.75 73 MET A CA 1
ATOM 581 C C . MET A 1 73 ? 8.720 -13.903 -14.720 1.00 94.75 73 MET A C 1
ATOM 583 O O . MET A 1 73 ? 8.700 -15.120 -14.501 1.00 94.75 73 MET A O 1
ATOM 587 N N . PRO A 1 74 ? 9.176 -13.028 -13.804 1.00 93.75 74 PRO A N 1
ATOM 588 C CA . PRO A 1 74 ? 9.621 -13.457 -12.482 1.00 93.75 74 PRO A CA 1
ATOM 589 C C . PRO A 1 74 ? 8.462 -14.032 -11.662 1.00 93.75 74 PRO A C 1
ATOM 591 O O . PRO A 1 74 ? 7.298 -13.712 -11.910 1.00 93.75 74 PRO A O 1
ATOM 594 N N . PHE A 1 75 ? 8.773 -14.858 -10.662 1.00 91.12 75 PHE A N 1
ATOM 595 C CA . PHE A 1 75 ? 7.785 -15.310 -9.681 1.00 91.12 75 PHE A CA 1
ATOM 596 C C . PHE A 1 75 ? 7.290 -14.158 -8.802 1.00 91.12 75 PHE A C 1
ATOM 598 O O . PHE A 1 75 ? 7.962 -13.135 -8.630 1.00 91.12 75 PHE A O 1
ATOM 605 N N . LYS A 1 76 ? 6.096 -14.326 -8.228 1.00 86.44 76 LYS A N 1
ATOM 606 C CA . LYS A 1 76 ? 5.561 -13.388 -7.243 1.00 86.44 76 LYS A CA 1
ATOM 607 C C . LYS A 1 76 ? 6.402 -13.457 -5.972 1.00 86.44 76 LYS A C 1
ATOM 609 O O . LYS A 1 76 ? 6.782 -14.531 -5.515 1.00 86.44 76 LYS A O 1
ATOM 614 N N . SER A 1 77 ? 6.655 -12.296 -5.385 1.00 83.50 77 SER A N 1
ATOM 615 C CA . SER A 1 77 ? 7.292 -12.159 -4.080 1.00 83.50 77 SER A CA 1
ATOM 616 C C . SER A 1 77 ? 6.522 -11.112 -3.275 1.00 83.50 77 SER A C 1
ATOM 618 O O . SER A 1 77 ? 6.069 -10.131 -3.868 1.00 83.50 77 SER A O 1
ATOM 620 N N . PRO A 1 78 ? 6.340 -11.292 -1.951 1.00 71.56 78 PRO A N 1
ATOM 621 C CA . PRO A 1 78 ? 5.511 -10.393 -1.142 1.00 71.56 78 PRO A CA 1
ATOM 622 C C . PRO A 1 78 ? 5.995 -8.938 -1.130 1.00 71.56 78 PRO A C 1
ATOM 624 O O . PRO A 1 78 ? 5.234 -8.046 -0.780 1.00 71.56 78 PRO A O 1
ATOM 627 N N . HIS A 1 79 ? 7.255 -8.702 -1.500 1.00 76.38 79 HIS A N 1
ATOM 628 C CA . HIS A 1 79 ? 7.943 -7.428 -1.287 1.00 76.38 79 HIS A CA 1
ATOM 629 C C . HIS A 1 79 ? 8.384 -6.729 -2.581 1.00 76.38 79 HIS A C 1
ATOM 63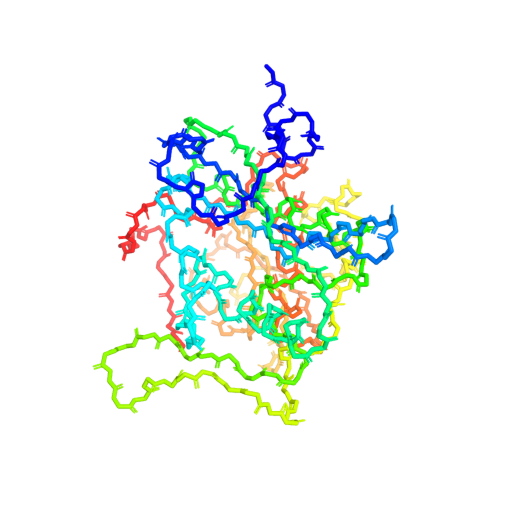1 O O . HIS A 1 79 ? 9.059 -5.702 -2.513 1.00 76.38 79 HIS A O 1
ATOM 637 N N . ILE A 1 80 ? 8.074 -7.292 -3.756 1.00 86.31 80 ILE A N 1
ATOM 638 C CA . ILE A 1 80 ? 8.414 -6.691 -5.053 1.00 86.31 80 ILE A CA 1
ATOM 639 C C . ILE A 1 80 ? 7.298 -6.881 -6.082 1.00 86.31 80 ILE A C 1
ATOM 641 O O . ILE A 1 80 ? 6.722 -7.958 -6.229 1.00 86.31 80 ILE A O 1
ATOM 645 N N . ALA A 1 81 ? 7.080 -5.854 -6.897 1.00 91.44 81 ALA A N 1
ATOM 646 C CA . ALA A 1 81 ? 6.180 -5.881 -8.048 1.00 91.44 81 ALA A CA 1
ATOM 647 C C . ALA A 1 81 ? 6.824 -6.508 -9.305 1.00 91.44 81 ALA A C 1
ATOM 649 O O . ALA A 1 81 ? 6.677 -5.996 -10.411 1.00 91.44 81 ALA A O 1
ATOM 650 N N . GLY A 1 82 ? 7.545 -7.626 -9.162 1.00 94.50 82 GLY A N 1
ATOM 651 C CA . GLY A 1 82 ? 8.262 -8.266 -10.275 1.00 94.50 82 GLY A CA 1
ATOM 652 C C . GLY A 1 82 ? 7.370 -8.581 -11.492 1.00 94.50 82 GLY A C 1
ATOM 653 O O . GLY A 1 82 ? 7.619 -8.041 -12.573 1.00 94.50 82 GLY A O 1
ATOM 654 N N . PRO A 1 83 ? 6.324 -9.420 -11.340 1.00 95.56 83 PRO A N 1
ATOM 655 C CA . PRO A 1 83 ? 5.426 -9.787 -12.438 1.00 95.56 83 PRO A CA 1
ATOM 656 C C . PRO A 1 83 ? 4.778 -8.597 -13.176 1.00 95.56 83 PRO A C 1
ATOM 658 O O . PRO A 1 83 ? 4.900 -8.538 -14.403 1.00 95.56 83 PRO A O 1
ATOM 661 N N . PRO A 1 84 ? 4.132 -7.622 -12.500 1.00 95.94 84 PRO A N 1
ATOM 662 C CA . PRO A 1 84 ? 3.499 -6.503 -13.199 1.00 95.94 84 PRO A CA 1
ATOM 663 C C . PRO A 1 84 ? 4.506 -5.584 -13.901 1.00 95.94 84 PRO A C 1
ATOM 665 O O . PRO A 1 84 ? 4.229 -5.146 -15.016 1.00 95.94 84 PRO A O 1
ATOM 668 N N . LEU A 1 85 ? 5.686 -5.328 -13.321 1.00 96.88 85 LEU A N 1
ATOM 669 C CA . LEU A 1 85 ? 6.718 -4.518 -13.983 1.00 96.88 85 LEU A CA 1
ATOM 670 C C . LEU A 1 85 ? 7.268 -5.210 -15.238 1.00 96.88 85 LEU A C 1
ATOM 672 O O . LEU A 1 85 ? 7.442 -4.567 -16.275 1.00 96.88 85 LEU A O 1
ATOM 676 N N . TRP A 1 86 ? 7.481 -6.529 -15.179 1.00 96.75 86 TRP A N 1
ATOM 677 C CA . TRP A 1 86 ? 7.860 -7.312 -16.357 1.00 96.75 86 TRP A CA 1
ATOM 678 C C . TRP A 1 86 ? 6.778 -7.232 -17.441 1.00 96.75 86 TRP A C 1
ATOM 680 O O . TRP A 1 86 ? 7.092 -6.959 -18.597 1.00 96.75 86 TRP A O 1
ATOM 690 N N . ALA A 1 87 ? 5.504 -7.390 -17.069 1.00 96.56 87 ALA A N 1
ATOM 691 C CA . ALA A 1 87 ? 4.380 -7.341 -18.003 1.00 96.56 87 ALA A CA 1
ATOM 692 C C . ALA A 1 87 ? 4.253 -5.978 -18.707 1.00 96.56 87 ALA A C 1
ATOM 694 O O . ALA A 1 87 ? 4.060 -5.934 -19.923 1.00 96.56 87 ALA A O 1
ATOM 695 N N . ILE A 1 88 ? 4.423 -4.868 -17.974 1.00 95.44 88 ILE A N 1
ATOM 696 C CA . ILE A 1 88 ? 4.458 -3.514 -18.555 1.00 95.44 88 ILE A CA 1
ATOM 697 C C . ILE A 1 88 ? 5.571 -3.417 -19.603 1.00 95.44 88 ILE A C 1
ATOM 699 O O . ILE A 1 88 ? 5.319 -3.002 -20.734 1.00 95.44 88 ILE A O 1
ATOM 703 N N . ARG A 1 89 ? 6.791 -3.842 -19.253 1.00 95.19 89 ARG A N 1
ATOM 704 C CA . ARG A 1 89 ? 7.938 -3.802 -20.170 1.00 95.19 89 ARG A CA 1
ATOM 705 C C . ARG A 1 89 ? 7.700 -4.634 -21.421 1.00 95.19 89 ARG A C 1
ATOM 707 O O . ARG A 1 89 ? 8.004 -4.166 -22.514 1.00 95.19 89 ARG A O 1
ATOM 714 N N . GLN A 1 90 ? 7.171 -5.849 -21.287 1.00 95.25 90 GLN A N 1
ATOM 715 C CA . GLN A 1 90 ? 6.936 -6.704 -22.450 1.00 95.25 90 GLN A CA 1
ATOM 716 C C . GLN A 1 90 ? 5.870 -6.140 -23.378 1.00 95.25 90 GLN A C 1
ATOM 718 O O . GLN A 1 90 ? 6.089 -6.119 -24.588 1.00 95.25 90 GLN A O 1
ATOM 723 N N . ARG A 1 91 ? 4.770 -5.607 -22.829 1.00 94.00 91 ARG A N 1
ATOM 724 C CA . ARG A 1 91 ? 3.763 -4.895 -23.625 1.00 94.00 91 ARG A CA 1
ATOM 725 C C . ARG A 1 91 ? 4.397 -3.770 -24.441 1.00 94.00 91 ARG A C 1
ATOM 727 O O . ARG A 1 91 ? 4.224 -3.726 -25.651 1.00 94.00 91 ARG A O 1
ATOM 734 N N . LEU A 1 92 ? 5.161 -2.893 -23.795 1.00 93.19 92 LEU A N 1
ATOM 735 C CA . LEU A 1 92 ? 5.736 -1.728 -24.472 1.00 93.19 92 LEU A CA 1
ATOM 736 C C . LEU A 1 92 ? 6.768 -2.129 -25.528 1.00 93.19 92 LEU A C 1
ATOM 738 O O . LEU A 1 92 ? 6.802 -1.537 -26.602 1.00 93.19 92 LEU A O 1
ATOM 742 N N . ARG A 1 93 ? 7.546 -3.191 -25.283 1.00 92.75 93 ARG A N 1
ATOM 743 C CA . ARG A 1 93 ? 8.436 -3.773 -26.300 1.00 92.75 93 ARG A CA 1
ATOM 744 C C . ARG A 1 93 ? 7.665 -4.306 -27.508 1.00 92.75 93 ARG A C 1
ATOM 746 O O . ARG A 1 93 ? 8.087 -4.064 -28.635 1.00 92.75 93 ARG A O 1
ATOM 753 N N . GLN A 1 94 ? 6.559 -5.018 -27.287 1.00 92.19 94 GLN A N 1
ATOM 754 C CA . GLN A 1 94 ? 5.703 -5.544 -28.358 1.00 92.19 94 GLN A CA 1
ATOM 755 C C . GLN A 1 94 ? 5.071 -4.416 -29.182 1.00 92.19 94 GLN A C 1
ATOM 757 O O . GLN A 1 94 ? 5.054 -4.484 -30.407 1.00 92.19 94 GLN A O 1
ATOM 762 N N . GLU A 1 95 ? 4.627 -3.352 -28.513 1.00 93.00 95 GLU A N 1
ATOM 763 C CA . GLU A 1 95 ? 4.051 -2.150 -29.128 1.00 93.00 95 GLU A CA 1
ATOM 764 C C . GLU A 1 95 ? 5.117 -1.203 -29.715 1.00 93.00 95 GLU A C 1
ATOM 766 O O . GLU A 1 95 ? 4.777 -0.166 -30.278 1.00 93.00 95 GLU A O 1
ATOM 771 N N . ARG A 1 96 ? 6.410 -1.555 -29.614 1.00 93.38 96 ARG A N 1
ATOM 772 C CA . ARG A 1 96 ? 7.561 -0.745 -30.059 1.00 93.38 96 ARG A CA 1
ATOM 773 C C . ARG A 1 96 ? 7.582 0.665 -29.456 1.00 93.38 96 ARG A C 1
ATOM 775 O O . ARG A 1 96 ? 8.084 1.606 -30.067 1.00 93.38 96 ARG A O 1
ATOM 782 N N . VAL A 1 97 ? 7.068 0.801 -28.237 1.00 93.50 97 VAL A N 1
ATOM 783 C CA . VAL A 1 97 ? 7.100 2.042 -27.466 1.00 93.50 97 VAL A CA 1
ATOM 784 C C . VAL A 1 97 ? 8.431 2.128 -26.729 1.00 93.50 97 VAL A C 1
ATOM 786 O O . VAL A 1 97 ? 8.787 1.239 -25.952 1.00 93.50 97 VAL A O 1
ATOM 789 N N . LEU A 1 98 ? 9.172 3.212 -26.962 1.00 93.75 98 LEU A N 1
ATOM 790 C CA . LEU A 1 98 ? 10.404 3.487 -26.232 1.00 93.75 98 LEU A CA 1
ATOM 791 C C . LEU A 1 98 ? 10.060 3.839 -24.786 1.00 93.75 98 LEU A C 1
ATOM 793 O O . LEU A 1 98 ? 9.382 4.832 -24.525 1.00 93.75 98 LEU A O 1
ATOM 797 N N . ALA A 1 99 ? 10.517 3.015 -23.847 1.00 95.06 99 ALA A N 1
ATOM 798 C CA . ALA A 1 99 ? 10.330 3.270 -22.432 1.00 95.06 99 ALA A CA 1
ATOM 799 C C . ALA A 1 99 ? 11.474 2.708 -21.588 1.00 95.06 99 ALA A C 1
ATOM 801 O O . ALA A 1 99 ? 12.042 1.661 -21.907 1.00 95.06 99 ALA A O 1
ATOM 802 N N . SER A 1 100 ? 11.768 3.381 -20.480 1.00 95.38 100 SER A N 1
ATOM 803 C CA . SER A 1 100 ? 12.733 2.940 -19.473 1.00 95.38 100 SER A CA 1
ATOM 804 C C . SER A 1 100 ? 12.100 2.932 -18.084 1.00 95.38 100 SER A C 1
ATOM 806 O O . SER A 1 100 ? 11.144 3.659 -17.811 1.00 95.38 100 SER A O 1
ATOM 808 N N . PHE A 1 101 ? 12.627 2.091 -17.195 1.00 97.38 101 PHE A N 1
ATOM 809 C CA . PHE A 1 101 ? 12.306 2.176 -15.776 1.00 97.38 101 PHE A CA 1
ATOM 810 C C . PHE A 1 101 ? 13.354 3.002 -15.050 1.00 97.38 101 PHE A C 1
ATOM 812 O O . PHE A 1 101 ? 14.555 2.828 -15.262 1.00 97.38 101 PHE A O 1
ATOM 819 N N . GLU A 1 102 ? 12.883 3.832 -14.133 1.00 97.75 102 GLU A N 1
ATOM 820 C CA . GLU A 1 102 ? 13.712 4.617 -13.233 1.00 97.75 102 GLU A CA 1
ATOM 821 C C . GLU A 1 102 ? 13.276 4.398 -11.789 1.00 97.75 102 GLU A C 1
ATOM 823 O O . GLU A 1 102 ? 12.122 4.061 -11.510 1.00 97.75 102 GLU A O 1
ATOM 828 N N . VAL A 1 103 ? 14.208 4.612 -10.868 1.00 97.69 103 VAL A N 1
ATOM 829 C CA . VAL A 1 103 ? 13.997 4.518 -9.430 1.00 97.69 103 VAL A CA 1
ATOM 830 C C . VAL A 1 103 ? 14.453 5.791 -8.736 1.00 97.69 103 VAL A C 1
ATOM 832 O O . VAL A 1 103 ? 15.418 6.434 -9.145 1.00 97.69 103 VAL A O 1
ATOM 835 N N . SER A 1 104 ? 13.741 6.137 -7.675 1.00 97.62 104 SER A N 1
ATOM 836 C CA . SER A 1 104 ? 14.087 7.181 -6.721 1.00 97.62 104 SER A CA 1
ATOM 837 C C . SER A 1 104 ? 13.901 6.599 -5.321 1.00 97.62 104 SER A C 1
ATOM 839 O O . SER A 1 104 ? 12.960 5.832 -5.091 1.00 97.62 104 SER A O 1
ATOM 841 N N . VAL A 1 105 ? 14.830 6.889 -4.413 1.00 97.12 105 VAL A N 1
ATOM 842 C CA . VAL A 1 105 ? 14.872 6.304 -3.065 1.00 97.12 105 VAL A CA 1
ATOM 843 C C . VAL A 1 105 ? 14.818 7.384 -1.995 1.00 97.12 105 VAL A C 1
ATOM 845 O O . VAL A 1 105 ? 15.238 8.509 -2.236 1.00 97.12 105 VAL A O 1
ATOM 848 N N . MET A 1 106 ? 14.312 7.041 -0.819 1.00 96.38 106 MET A N 1
ATOM 849 C CA . MET A 1 106 ? 14.348 7.877 0.375 1.00 96.38 106 MET A CA 1
ATOM 850 C C . MET A 1 106 ? 15.038 7.085 1.476 1.00 96.38 106 MET A C 1
ATOM 852 O O . MET A 1 106 ? 14.539 6.036 1.886 1.00 96.38 106 MET A O 1
ATOM 856 N N . GLU A 1 107 ? 16.181 7.579 1.933 1.00 95.50 107 GLU A N 1
ATOM 857 C CA . GLU A 1 107 ? 16.925 6.981 3.038 1.00 95.50 107 GLU A CA 1
ATOM 858 C C . GLU A 1 107 ? 16.227 7.300 4.358 1.00 95.50 107 GLU A C 1
ATOM 860 O O . GLU A 1 107 ? 15.900 8.454 4.630 1.00 95.50 107 GLU A O 1
ATOM 865 N N . LEU A 1 108 ? 15.991 6.274 5.174 1.00 94.06 108 LEU A N 1
ATOM 866 C CA . LEU A 1 108 ? 15.326 6.419 6.469 1.00 94.06 108 LEU A CA 1
ATOM 867 C C . LEU A 1 108 ? 16.205 5.986 7.648 1.00 94.06 108 LEU A C 1
ATOM 869 O O . LEU A 1 108 ? 15.749 6.060 8.783 1.00 94.06 108 LEU A O 1
ATOM 873 N N . GLY A 1 109 ? 17.459 5.588 7.404 1.00 87.56 109 GLY A N 1
ATOM 874 C CA . GLY A 1 109 ? 18.447 5.320 8.456 1.00 87.56 109 GLY A CA 1
ATOM 875 C C . GLY A 1 109 ? 17.902 4.406 9.557 1.00 87.56 109 GLY A C 1
ATOM 876 O O . GLY A 1 109 ? 17.482 3.281 9.270 1.00 87.56 109 GLY A O 1
ATOM 877 N N . ASP A 1 110 ? 17.866 4.932 10.784 1.00 88.00 110 ASP A N 1
ATOM 878 C CA . ASP A 1 110 ? 17.479 4.229 12.016 1.00 88.00 110 ASP A CA 1
ATOM 879 C C . ASP A 1 110 ? 15.962 4.203 12.289 1.00 88.00 110 ASP A C 1
ATOM 881 O O . ASP A 1 110 ? 15.521 3.812 13.370 1.00 88.00 110 ASP A O 1
ATOM 885 N N . VAL A 1 111 ? 15.126 4.617 11.329 1.00 93.06 111 VAL A N 1
ATOM 886 C CA . VAL A 1 111 ? 13.666 4.505 11.461 1.00 93.06 111 VAL A CA 1
ATOM 887 C C . VAL A 1 111 ? 13.268 3.036 11.614 1.00 93.06 111 VAL A C 1
ATOM 889 O O . VAL A 1 111 ? 13.640 2.181 10.799 1.00 93.06 111 VAL A O 1
ATOM 892 N N . SER A 1 112 ? 12.458 2.754 12.641 1.00 93.81 112 SER A N 1
ATOM 893 C CA . SER A 1 112 ? 11.972 1.404 12.927 1.00 93.81 112 SER A CA 1
ATOM 894 C C . SER A 1 112 ? 11.242 0.803 11.728 1.00 93.81 112 SER A C 1
ATOM 896 O O . SER A 1 112 ? 10.652 1.500 10.895 1.00 93.81 112 SER A O 1
ATOM 898 N N . ARG A 1 113 ? 11.254 -0.527 11.633 1.00 93.56 113 ARG A N 1
ATOM 899 C CA . ARG A 1 113 ? 10.577 -1.228 10.542 1.00 93.56 113 ARG A CA 1
ATOM 900 C C . ARG A 1 113 ? 9.083 -0.917 10.515 1.00 93.56 113 ARG A C 1
ATOM 902 O O . ARG A 1 113 ? 8.556 -0.670 9.429 1.00 93.56 113 ARG A O 1
ATOM 909 N N . SER A 1 114 ? 8.419 -0.925 11.673 1.00 94.94 114 SER A N 1
ATOM 910 C CA . SER A 1 114 ? 7.000 -0.583 11.777 1.00 94.94 114 SER A CA 1
ATOM 911 C C . SER A 1 114 ? 6.715 0.812 11.214 1.00 94.94 114 SER A C 1
ATOM 913 O O . SER A 1 114 ? 5.873 0.964 10.326 1.00 94.94 114 SER A O 1
ATOM 915 N N . LEU A 1 115 ? 7.486 1.826 11.620 1.00 95.25 115 LEU A N 1
ATOM 916 C CA . LEU A 1 115 ? 7.284 3.188 11.130 1.00 95.25 115 LEU A CA 1
ATOM 917 C C . LEU A 1 115 ? 7.612 3.323 9.634 1.00 95.25 115 LEU A C 1
ATOM 919 O O . LEU A 1 115 ? 6.875 3.978 8.902 1.00 95.25 115 LEU A O 1
ATOM 923 N N . ARG A 1 116 ? 8.646 2.631 9.141 1.00 95.75 116 ARG A N 1
ATOM 924 C CA . ARG A 1 116 ? 8.985 2.579 7.709 1.00 95.75 116 ARG A CA 1
ATOM 925 C C . ARG A 1 116 ? 7.862 1.969 6.859 1.00 95.75 116 ARG A C 1
ATOM 927 O O . ARG A 1 116 ? 7.579 2.485 5.780 1.00 95.75 116 ARG A O 1
ATOM 934 N N . LEU A 1 117 ? 7.202 0.913 7.337 1.00 95.81 117 LEU A N 1
ATOM 935 C CA . LEU A 1 117 ? 6.000 0.349 6.703 1.00 95.81 117 LEU A CA 1
ATOM 936 C C . LEU A 1 117 ? 4.818 1.334 6.753 1.00 95.81 117 LEU A C 1
ATOM 938 O O . LEU A 1 117 ? 4.088 1.475 5.775 1.00 95.81 117 LEU A O 1
ATOM 942 N N . GLY A 1 118 ? 4.666 2.080 7.850 1.00 96.88 118 GLY A N 1
ATOM 943 C CA . GLY A 1 118 ? 3.706 3.183 7.934 1.00 96.88 118 GLY A CA 1
ATOM 944 C C . GLY A 1 118 ? 3.961 4.266 6.878 1.00 96.88 118 GLY A C 1
ATOM 945 O O . GLY A 1 118 ? 3.041 4.685 6.176 1.00 96.88 118 GLY A O 1
ATOM 946 N N . TYR A 1 119 ? 5.218 4.673 6.695 1.00 97.38 119 TYR A N 1
ATOM 947 C CA . TYR A 1 119 ? 5.609 5.642 5.669 1.00 97.38 119 TYR A CA 1
ATOM 948 C C . TYR A 1 119 ? 5.420 5.123 4.240 1.00 97.38 119 TYR A C 1
ATOM 950 O O . TYR A 1 119 ? 5.028 5.895 3.363 1.00 97.38 119 TYR A O 1
ATOM 958 N N . GLU A 1 120 ? 5.628 3.826 3.996 1.00 97.19 120 GLU A N 1
ATOM 959 C CA . GLU A 1 120 ? 5.257 3.183 2.731 1.00 97.19 120 GLU A CA 1
ATOM 960 C C . GLU A 1 120 ? 3.753 3.337 2.461 1.00 97.19 120 GLU A C 1
ATOM 962 O O . GLU A 1 120 ? 3.373 3.759 1.364 1.00 97.19 120 GLU A O 1
ATOM 967 N N . CYS A 1 121 ? 2.900 3.089 3.466 1.00 97.31 121 CYS A N 1
ATOM 968 C CA . CYS A 1 121 ? 1.458 3.287 3.331 1.00 97.31 121 CYS A CA 1
ATOM 969 C C . CYS A 1 121 ? 1.107 4.733 2.971 1.00 97.31 121 CYS A C 1
ATOM 971 O O . CYS A 1 121 ? 0.318 4.950 2.046 1.00 97.31 121 CYS A O 1
ATOM 973 N N . VAL A 1 122 ? 1.729 5.713 3.637 1.00 97.06 122 VAL A N 1
ATOM 974 C CA . VAL A 1 122 ? 1.546 7.146 3.345 1.00 97.06 122 VAL A CA 1
ATOM 975 C C . VAL A 1 122 ? 1.948 7.485 1.911 1.00 97.06 122 VAL A C 1
ATOM 977 O O . VAL A 1 122 ? 1.187 8.146 1.200 1.00 97.06 122 VAL A O 1
ATOM 980 N N . ALA A 1 123 ? 3.114 7.018 1.458 1.00 96.25 123 ALA A N 1
ATOM 981 C CA . ALA A 1 123 ? 3.598 7.277 0.106 1.00 96.25 123 ALA A CA 1
ATOM 982 C C . ALA A 1 123 ? 2.657 6.684 -0.961 1.00 96.25 123 ALA A C 1
ATOM 984 O O . ALA A 1 123 ? 2.340 7.351 -1.949 1.00 96.25 123 ALA A O 1
ATOM 985 N N . ILE A 1 124 ? 2.152 5.464 -0.743 1.00 95.62 124 ILE A N 1
ATOM 986 C CA . ILE A 1 124 ? 1.179 4.821 -1.636 1.00 95.62 124 ILE A CA 1
ATOM 987 C C . ILE A 1 124 ? -0.157 5.575 -1.650 1.00 95.62 124 ILE A C 1
ATOM 989 O O . ILE A 1 124 ? -0.700 5.830 -2.728 1.00 95.62 124 ILE A O 1
ATOM 993 N N . ALA A 1 125 ? -0.688 5.937 -0.479 1.00 95.31 125 ALA A N 1
ATOM 994 C CA . ALA A 1 125 ? -1.981 6.608 -0.365 1.00 95.31 125 ALA A CA 1
ATOM 995 C C . ALA A 1 125 ? -1.956 7.973 -1.072 1.00 95.31 125 ALA A C 1
ATOM 997 O O . ALA A 1 125 ? -2.817 8.260 -1.900 1.00 95.31 125 ALA A O 1
ATOM 998 N N . ARG A 1 126 ? -0.901 8.771 -0.858 1.00 93.50 126 ARG A N 1
ATOM 999 C CA . ARG A 1 126 ? -0.721 10.068 -1.532 1.00 93.50 126 ARG A CA 1
ATOM 1000 C C . ARG A 1 126 ? -0.574 9.934 -3.043 1.00 93.50 126 ARG A C 1
ATOM 1002 O O . ARG A 1 126 ? -1.205 10.686 -3.782 1.00 93.50 126 ARG A O 1
ATOM 1009 N N . GLN A 1 127 ? 0.189 8.943 -3.510 1.00 94.00 127 GLN A N 1
ATOM 1010 C CA . GLN A 1 127 ? 0.305 8.656 -4.941 1.00 94.00 127 GLN A CA 1
ATOM 1011 C C . GLN A 1 127 ? -1.066 8.357 -5.565 1.00 94.00 127 GLN A C 1
ATOM 1013 O O . GLN A 1 127 ? -1.344 8.805 -6.677 1.00 94.00 127 GLN A O 1
ATOM 1018 N N . ARG A 1 128 ? -1.932 7.629 -4.853 1.00 93.19 128 ARG A N 1
ATOM 1019 C CA . ARG A 1 128 ? -3.299 7.333 -5.302 1.00 93.19 128 ARG A CA 1
ATOM 1020 C C . ARG A 1 128 ? -4.215 8.554 -5.255 1.00 93.19 128 ARG A C 1
ATOM 1022 O O . ARG A 1 128 ? -5.019 8.708 -6.165 1.00 93.19 128 ARG A O 1
ATOM 1029 N N . THR A 1 129 ? -4.073 9.433 -4.264 1.00 91.94 129 THR A N 1
ATOM 1030 C CA . THR A 1 129 ? -4.831 10.693 -4.194 1.00 91.94 129 THR A CA 1
ATOM 1031 C C . THR A 1 129 ? -4.477 11.635 -5.345 1.00 91.94 129 THR A C 1
ATOM 1033 O O . THR A 1 129 ? -5.366 12.193 -5.979 1.00 91.94 129 THR A O 1
ATOM 1036 N N . TRP A 1 130 ? -3.188 11.806 -5.652 1.00 90.69 130 TRP A N 1
ATOM 1037 C CA . TRP A 1 130 ? -2.747 12.704 -6.728 1.00 90.69 130 TRP A CA 1
ATOM 1038 C C . TRP A 1 130 ? -2.989 12.141 -8.127 1.00 90.69 130 TRP A C 1
ATOM 1040 O O . TRP A 1 130 ? -3.152 12.894 -9.089 1.00 90.69 130 TRP A O 1
ATOM 1050 N N . HIS A 1 131 ? -2.995 10.816 -8.256 1.00 90.25 131 HIS A N 1
ATOM 1051 C CA . HIS A 1 131 ? -3.074 10.134 -9.541 1.00 90.25 131 HIS A CA 1
ATOM 1052 C C . HIS A 1 131 ? -4.062 8.957 -9.509 1.00 90.25 131 HIS A C 1
ATOM 1054 O O . HIS A 1 131 ? -3.652 7.809 -9.713 1.00 90.25 131 HIS A O 1
ATOM 1060 N N . PRO A 1 132 ? -5.363 9.230 -9.305 1.00 87.50 132 PRO A N 1
ATOM 1061 C CA . PRO A 1 132 ? -6.381 8.203 -9.067 1.00 87.50 132 PRO A CA 1
ATOM 1062 C C . PRO A 1 132 ? -6.534 7.211 -10.228 1.00 87.50 132 PRO A C 1
ATOM 1064 O O . PRO A 1 132 ? -6.736 6.018 -10.010 1.00 87.50 132 PRO A O 1
ATOM 1067 N N . ASP A 1 133 ? -6.345 7.677 -11.463 1.00 85.94 133 ASP A N 1
ATOM 1068 C CA . ASP A 1 133 ? -6.523 6.862 -12.671 1.00 85.94 133 ASP A CA 1
ATOM 1069 C C . ASP A 1 133 ? -5.255 6.111 -13.105 1.00 85.94 133 ASP A C 1
ATOM 1071 O O . ASP A 1 133 ? -5.262 5.362 -14.090 1.00 85.94 133 ASP A O 1
ATOM 1075 N N . ARG A 1 134 ? -4.122 6.318 -12.420 1.00 86.75 134 ARG A N 1
ATOM 1076 C CA . ARG A 1 134 ? -2.847 5.721 -12.833 1.00 86.75 134 ARG A CA 1
ATOM 1077 C C . ARG A 1 134 ? -2.719 4.294 -12.315 1.00 86.75 134 ARG A C 1
ATOM 1079 O O . ARG A 1 134 ? -3.082 3.950 -11.191 1.00 86.75 134 ARG A O 1
ATOM 1086 N N . PHE A 1 135 ? -2.165 3.430 -13.163 1.00 85.75 135 PHE A N 1
ATOM 1087 C CA . PHE A 1 135 ? -1.844 2.074 -12.752 1.00 85.75 135 PHE A CA 1
ATOM 1088 C C . PHE A 1 135 ? -0.725 2.093 -11.708 1.00 85.75 135 PHE A C 1
ATOM 1090 O O . PHE A 1 135 ? 0.362 2.603 -11.961 1.00 85.75 135 PHE A O 1
ATOM 1097 N N . LEU A 1 136 ? -0.998 1.459 -10.572 1.00 90.81 136 LEU A N 1
ATOM 1098 C CA . LEU A 1 136 ? -0.040 1.191 -9.516 1.00 90.81 136 LEU A CA 1
ATOM 1099 C C . LEU A 1 136 ? -0.034 -0.320 -9.266 1.00 90.81 136 LEU A C 1
ATOM 1101 O O . LEU A 1 136 ? -1.089 -0.911 -9.028 1.00 90.81 136 LEU A O 1
ATOM 1105 N N . ALA A 1 137 ? 1.144 -0.932 -9.352 1.00 94.50 137 ALA A N 1
ATOM 1106 C CA . ALA A 1 137 ? 1.376 -2.371 -9.244 1.00 94.50 137 ALA A CA 1
ATOM 1107 C C . ALA A 1 137 ? 1.273 -2.912 -7.806 1.00 94.50 137 ALA A C 1
ATOM 1109 O O . ALA A 1 137 ? 1.400 -4.117 -7.579 1.00 94.50 137 ALA A O 1
ATOM 1110 N N . ASN A 1 138 ? 1.068 -2.029 -6.828 1.00 94.00 138 ASN A N 1
ATOM 1111 C CA . ASN A 1 138 ? 0.791 -2.392 -5.445 1.00 94.00 138 ASN A CA 1
ATOM 1112 C C . ASN A 1 138 ? -0.493 -3.244 -5.338 1.00 94.00 138 ASN A C 1
ATOM 1114 O O . ASN A 1 138 ? -1.300 -3.324 -6.266 1.00 94.00 138 ASN A O 1
ATOM 1118 N N . PHE A 1 139 ? -0.667 -3.916 -4.198 1.00 92.25 139 PHE A N 1
ATOM 1119 C CA . PHE A 1 139 ? -1.859 -4.726 -3.883 1.00 92.25 139 PHE A CA 1
ATOM 1120 C C . PHE A 1 139 ? -2.130 -5.884 -4.860 1.00 92.25 139 PHE A C 1
ATOM 1122 O O . PHE A 1 139 ? -3.267 -6.306 -5.052 1.00 92.25 139 PHE A O 1
ATOM 1129 N N . GLY A 1 140 ? -1.073 -6.420 -5.483 1.00 89.12 140 GLY A N 1
ATOM 1130 C CA . GLY A 1 140 ? -1.166 -7.592 -6.357 1.00 89.12 140 GLY A CA 1
ATOM 1131 C C . GLY A 1 140 ? -1.825 -7.323 -7.710 1.00 89.12 140 GLY A C 1
ATOM 1132 O O . GLY A 1 140 ? -2.251 -8.274 -8.368 1.00 89.12 140 GLY A O 1
ATOM 1133 N N . ARG A 1 141 ? -1.914 -6.055 -8.123 1.00 92.50 141 ARG A N 1
ATOM 1134 C CA . ARG A 1 141 ? -2.497 -5.666 -9.407 1.00 92.50 141 ARG A CA 1
ATOM 1135 C C . ARG A 1 141 ? -1.626 -6.083 -10.586 1.00 92.50 141 ARG A C 1
ATOM 1137 O O . ARG A 1 141 ? -0.398 -6.064 -10.511 1.00 92.50 141 ARG A O 1
ATOM 1144 N N . MET A 1 142 ? -2.281 -6.393 -11.701 1.00 93.94 142 MET A N 1
ATOM 1145 C CA . MET A 1 142 ? -1.642 -6.733 -12.969 1.00 93.94 142 MET A CA 1
ATOM 1146 C C . MET A 1 142 ? -2.155 -5.847 -14.103 1.00 93.94 142 MET A C 1
ATOM 1148 O O . MET A 1 142 ? -3.355 -5.566 -14.184 1.00 93.94 142 MET A O 1
ATOM 1152 N N . PRO A 1 143 ? -1.279 -5.428 -15.032 1.00 92.75 143 PRO A N 1
ATOM 1153 C CA . PRO A 1 143 ? -1.727 -4.838 -16.282 1.00 92.75 143 PRO A CA 1
ATOM 1154 C C . PRO A 1 143 ? -2.650 -5.815 -17.013 1.00 92.75 143 PRO A C 1
ATOM 1156 O O . PRO A 1 143 ? -2.345 -7.003 -17.105 1.00 92.75 143 PRO A O 1
ATOM 1159 N N . ARG A 1 144 ? -3.754 -5.311 -17.585 1.00 91.94 144 ARG A N 1
ATOM 1160 C CA . ARG A 1 144 ? -4.648 -6.097 -18.462 1.00 91.94 144 ARG A CA 1
ATOM 1161 C C . ARG A 1 144 ? -3.829 -6.899 -19.462 1.00 91.94 144 ARG A C 1
ATOM 1163 O O . ARG A 1 144 ? -2.830 -6.379 -19.940 1.00 91.94 144 ARG A O 1
ATOM 1170 N N . GLY A 1 145 ? -4.255 -8.100 -19.831 1.00 92.12 145 GLY A N 1
ATOM 1171 C CA . GLY A 1 145 ? -3.571 -8.898 -20.851 1.00 92.12 145 GLY A CA 1
ATOM 1172 C C . GLY A 1 145 ? -2.476 -9.827 -20.319 1.00 92.12 145 GLY A C 1
ATOM 1173 O O . GLY A 1 145 ? -1.817 -10.472 -21.125 1.00 92.12 145 GLY A O 1
ATOM 1174 N N . TYR A 1 146 ? -2.263 -9.891 -19.001 1.00 94.25 146 TYR A N 1
ATOM 1175 C CA . TYR A 1 146 ? -1.233 -10.723 -18.379 1.00 94.25 146 TYR A CA 1
ATOM 1176 C C . TYR A 1 146 ? -1.739 -11.333 -17.076 1.00 94.25 146 TYR A C 1
ATOM 1178 O O . TYR A 1 146 ? -2.239 -10.621 -16.214 1.00 94.25 146 TYR A O 1
ATOM 1186 N N . LEU A 1 147 ? -1.525 -12.632 -16.883 1.00 93.00 147 LEU A N 1
ATOM 1187 C CA . LEU A 1 147 ? -1.679 -13.262 -15.570 1.00 93.00 147 LEU A CA 1
ATOM 1188 C C . LEU A 1 147 ? -0.341 -13.239 -14.834 1.00 93.00 147 LEU A C 1
ATOM 1190 O O . LEU A 1 147 ? 0.697 -13.471 -15.447 1.00 93.00 147 LEU A O 1
ATOM 1194 N N . ALA A 1 148 ? -0.363 -12.956 -13.531 1.00 91.50 148 ALA A N 1
ATOM 1195 C CA . ALA A 1 148 ? 0.836 -12.985 -12.698 1.00 91.50 148 ALA A CA 1
ATOM 1196 C C . ALA A 1 148 ? 1.344 -14.418 -12.497 1.00 91.50 148 ALA A C 1
ATOM 1198 O O . ALA A 1 148 ? 0.549 -15.350 -12.370 1.00 91.50 148 ALA A O 1
ATOM 1199 N N . SER A 1 149 ? 2.661 -14.566 -12.368 1.00 91.06 149 SER A N 1
ATOM 1200 C CA . SER A 1 149 ? 3.264 -15.780 -11.815 1.00 91.06 149 SER A CA 1
ATOM 1201 C C . SER A 1 149 ? 2.779 -16.046 -10.385 1.00 91.06 149 SER A C 1
ATOM 1203 O O . SER A 1 149 ? 2.421 -15.116 -9.654 1.00 91.06 149 SER A O 1
ATOM 1205 N N . THR A 1 150 ? 2.821 -17.304 -9.951 1.00 86.94 150 THR A N 1
ATOM 1206 C CA . THR A 1 150 ? 2.597 -17.671 -8.545 1.00 86.94 150 THR A CA 1
ATOM 1207 C C . THR A 1 150 ? 3.824 -17.355 -7.685 1.00 86.94 150 THR A C 1
ATOM 1209 O O . THR A 1 150 ? 4.868 -16.919 -8.180 1.00 86.94 150 THR A O 1
ATOM 1212 N N . PHE A 1 151 ? 3.689 -17.509 -6.365 1.00 82.44 151 PHE A N 1
ATOM 1213 C CA . PHE A 1 151 ? 4.852 -17.548 -5.478 1.00 82.44 151 PHE A CA 1
ATOM 1214 C C . PHE A 1 151 ? 5.657 -18.809 -5.770 1.00 82.44 151 PHE A C 1
ATOM 1216 O O . PHE A 1 151 ? 5.064 -19.876 -5.903 1.00 82.44 151 PHE A O 1
ATOM 1223 N N . HIS A 1 152 ? 6.982 -18.685 -5.820 1.00 75.75 152 HIS A N 1
ATOM 1224 C CA . HIS A 1 152 ? 7.851 -19.850 -5.915 1.00 75.75 152 HIS A CA 1
ATOM 1225 C C . HIS A 1 152 ? 7.772 -20.632 -4.602 1.00 75.75 152 HIS A C 1
ATOM 1227 O O . HIS A 1 152 ? 8.154 -20.113 -3.551 1.00 75.75 152 HIS A O 1
ATOM 1233 N N . LYS A 1 153 ? 7.228 -21.849 -4.653 1.00 71.25 153 LYS A N 1
ATOM 1234 C CA . LYS A 1 153 ? 7.139 -22.756 -3.501 1.00 71.25 153 LYS A CA 1
ATOM 1235 C C . LYS A 1 153 ? 8.019 -23.996 -3.667 1.00 71.25 153 LYS A C 1
ATOM 1237 O O . LYS A 1 153 ? 7.990 -24.860 -2.795 1.00 71.25 153 LYS A O 1
ATOM 1242 N N . GLY A 1 154 ? 8.788 -24.091 -4.756 1.00 62.94 154 GLY A N 1
ATOM 1243 C CA . GLY A 1 154 ? 9.645 -25.244 -5.037 1.00 62.94 154 GLY A CA 1
ATOM 1244 C C . GLY A 1 154 ? 8.845 -26.520 -5.317 1.00 62.94 154 GLY A C 1
ATOM 1245 O O . GLY A 1 154 ? 9.316 -27.615 -5.028 1.00 62.94 154 GLY A O 1
ATOM 1246 N N . GLN A 1 155 ? 7.613 -26.391 -5.822 1.00 58.31 155 GLN A N 1
ATOM 1247 C CA . GLN A 1 155 ? 6.682 -27.502 -6.052 1.00 58.31 155 GLN A CA 1
ATOM 1248 C C . GLN A 1 155 ? 6.067 -27.436 -7.457 1.00 58.31 155 GLN A C 1
ATOM 1250 O O . GLN A 1 155 ? 6.113 -26.406 -8.123 1.00 58.31 155 GLN A O 1
ATOM 1255 N N . ALA A 1 156 ? 5.415 -28.522 -7.886 1.00 56.56 156 ALA A N 1
ATOM 1256 C CA . ALA A 1 156 ? 4.761 -28.656 -9.197 1.00 56.56 156 ALA A CA 1
ATOM 1257 C C . ALA A 1 156 ? 3.664 -27.605 -9.500 1.00 56.56 156 ALA A C 1
ATOM 1259 O O . ALA A 1 156 ? 3.205 -27.506 -10.633 1.00 56.56 156 ALA A O 1
ATOM 1260 N N . SER A 1 157 ? 3.241 -26.813 -8.507 1.00 60.97 157 SER A N 1
ATOM 1261 C CA . SER A 1 157 ? 2.312 -25.683 -8.656 1.00 60.97 157 SER A CA 1
ATOM 1262 C C . SER A 1 157 ? 2.987 -24.352 -9.031 1.00 60.97 157 SER A C 1
ATOM 1264 O O . SER A 1 157 ? 2.319 -23.314 -9.086 1.00 60.97 157 SER A O 1
ATOM 1266 N N . ASP A 1 158 ? 4.309 -24.345 -9.209 1.00 76.19 158 ASP A N 1
ATOM 1267 C CA . ASP A 1 158 ? 5.049 -23.166 -9.644 1.00 76.19 158 ASP A CA 1
ATOM 1268 C C . ASP A 1 158 ? 4.663 -22.825 -11.083 1.00 76.19 158 ASP A C 1
ATOM 1270 O O . ASP A 1 158 ? 4.807 -23.614 -12.015 1.00 76.19 158 ASP A O 1
ATOM 1274 N N . PHE A 1 159 ? 4.128 -21.625 -11.254 1.00 83.44 159 PHE A N 1
ATOM 1275 C CA . PHE A 1 159 ? 3.523 -21.186 -12.493 1.00 83.44 159 PHE A CA 1
ATOM 1276 C C . PHE A 1 159 ? 4.111 -19.835 -12.880 1.00 83.44 159 PHE A C 1
ATOM 1278 O O . PHE A 1 159 ? 3.992 -18.854 -12.139 1.00 83.44 159 PHE A O 1
ATOM 1285 N N . HIS A 1 160 ? 4.738 -19.783 -14.054 1.00 84.88 160 HIS A N 1
ATOM 1286 C CA . HIS A 1 160 ? 5.126 -18.525 -14.675 1.00 84.88 160 HIS A CA 1
ATOM 1287 C C . HIS A 1 160 ? 3.915 -17.901 -15.356 1.00 84.88 160 HIS A C 1
ATOM 1289 O O . HIS A 1 160 ? 3.260 -18.527 -16.189 1.00 84.88 160 HIS A O 1
ATOM 1295 N N . GLY A 1 161 ? 3.650 -16.644 -15.021 1.00 86.12 161 GLY A N 1
ATOM 1296 C CA . GLY A 1 161 ? 2.605 -15.870 -15.663 1.00 86.12 161 GLY A CA 1
ATOM 1297 C C . GLY A 1 161 ? 2.845 -15.706 -17.163 1.00 86.12 161 GLY A C 1
ATOM 1298 O O . GLY A 1 161 ? 3.979 -15.763 -17.644 1.00 86.12 161 GLY A O 1
ATOM 1299 N N . TYR A 1 162 ? 1.765 -15.486 -17.910 1.00 88.75 162 TYR A N 1
ATOM 1300 C CA . TYR A 1 162 ? 1.792 -15.420 -19.371 1.00 88.75 162 TYR A CA 1
ATOM 1301 C C . TYR A 1 162 ? 0.791 -14.387 -19.926 1.00 88.75 162 TYR A C 1
ATOM 1303 O O . TYR A 1 162 ? -0.147 -13.994 -19.217 1.00 88.75 162 TYR A O 1
ATOM 1311 N N . PRO A 1 163 ? 0.963 -13.936 -21.187 1.00 91.69 163 PRO A N 1
ATOM 1312 C CA . PRO A 1 163 ? -0.012 -13.090 -21.873 1.00 91.69 163 PRO A CA 1
ATOM 1313 C C . PRO A 1 163 ? -1.348 -13.808 -22.083 1.00 91.69 163 PRO A C 1
ATOM 1315 O O . PRO A 1 163 ? -1.388 -14.923 -22.591 1.00 91.69 163 PRO A O 1
ATOM 1318 N N . THR A 1 164 ? -2.460 -13.176 -21.727 1.00 90.69 164 THR A N 1
ATOM 1319 C CA . THR A 1 164 ? -3.783 -13.811 -21.770 1.00 90.69 164 THR A CA 1
ATOM 1320 C C . THR A 1 164 ? -4.907 -12.809 -22.014 1.00 90.69 164 THR A C 1
ATOM 1322 O O . THR A 1 164 ? -4.868 -11.704 -21.475 1.00 90.69 164 THR A O 1
ATOM 1325 N N . PRO A 1 165 ? -5.957 -13.173 -22.771 1.00 89.12 165 PRO A N 1
ATOM 1326 C CA . PRO A 1 165 ? -7.154 -12.343 -22.877 1.00 89.12 165 PRO A CA 1
ATOM 1327 C C . PRO A 1 165 ? -8.036 -12.421 -21.619 1.00 89.12 165 PRO A C 1
ATOM 1329 O O . PRO A 1 165 ? -8.926 -11.586 -21.445 1.00 89.12 165 PRO A O 1
ATOM 1332 N N . ARG A 1 166 ? -7.819 -13.415 -20.740 1.00 89.44 166 ARG A N 1
ATOM 1333 C CA . ARG A 1 166 ? -8.641 -13.624 -19.541 1.00 89.44 166 ARG A CA 1
ATOM 1334 C C . ARG A 1 166 ? -8.456 -12.482 -18.549 1.00 89.44 166 ARG A C 1
ATOM 1336 O O . ARG A 1 166 ? -7.335 -12.084 -18.236 1.00 89.44 166 ARG A O 1
ATOM 1343 N N . ARG A 1 167 ? -9.572 -12.002 -18.002 1.00 88.62 167 ARG A N 1
ATOM 1344 C CA . ARG A 1 167 ? -9.593 -10.998 -16.938 1.00 88.62 167 ARG A CA 1
ATOM 1345 C C . ARG A 1 167 ? -9.991 -11.646 -15.616 1.00 88.62 167 ARG A C 1
ATOM 1347 O O . ARG A 1 167 ? -10.938 -12.418 -15.559 1.00 88.62 167 ARG A O 1
ATOM 1354 N N . ASN A 1 168 ? -9.252 -11.301 -14.575 1.00 90.06 168 ASN A N 1
ATOM 1355 C CA . ASN A 1 168 ? -9.592 -11.490 -13.166 1.00 90.06 168 ASN A CA 1
ATOM 1356 C C . ASN A 1 168 ? -9.529 -10.144 -12.417 1.00 90.06 168 ASN A C 1
ATOM 1358 O O . ASN A 1 168 ? -9.137 -9.125 -13.001 1.00 90.06 168 ASN A O 1
ATOM 1362 N N . ASP A 1 169 ? -9.826 -10.177 -11.120 1.00 90.38 169 ASP A N 1
ATOM 1363 C CA . ASP A 1 169 ? -9.871 -9.020 -10.221 1.00 90.38 169 ASP A CA 1
ATOM 1364 C C . ASP A 1 169 ? -8.605 -8.154 -10.239 1.00 90.38 169 ASP A C 1
ATOM 1366 O O . ASP A 1 169 ? -8.692 -6.940 -10.092 1.00 90.38 169 ASP A O 1
ATOM 1370 N N . SER A 1 170 ? -7.423 -8.734 -10.484 1.00 89.50 170 SER A N 1
ATOM 1371 C CA . SER A 1 170 ? -6.157 -7.981 -10.488 1.00 89.50 170 SER A CA 1
ATOM 1372 C C . SER A 1 170 ? -6.044 -6.946 -11.618 1.00 89.50 170 SER A C 1
ATOM 1374 O O . SER A 1 170 ? -5.167 -6.083 -11.566 1.00 89.50 170 SER A O 1
ATOM 1376 N N . HIS A 1 171 ? -6.928 -7.011 -12.621 1.00 91.12 171 HIS A N 1
ATOM 1377 C CA . HIS A 1 171 ? -6.975 -6.082 -13.754 1.00 91.12 171 HIS A CA 1
ATOM 1378 C C . HIS A 1 171 ? -8.020 -4.976 -13.612 1.00 91.12 171 HIS A C 1
ATOM 1380 O O . HIS A 1 171 ? -8.165 -4.148 -14.527 1.00 91.12 171 HIS A O 1
ATOM 1386 N N . LEU A 1 172 ? -8.808 -5.009 -12.538 1.00 89.56 172 LEU A N 1
ATOM 1387 C CA . LEU A 1 172 ? -9.811 -3.989 -12.296 1.00 89.56 172 LEU A CA 1
ATOM 1388 C C . LEU A 1 172 ? -9.123 -2.639 -11.999 1.00 89.56 172 LEU A C 1
ATOM 1390 O O . LEU A 1 172 ? -7.937 -2.591 -11.623 1.00 89.56 172 LEU A O 1
ATOM 1394 N N . PRO A 1 173 ? -9.807 -1.515 -12.284 1.00 84.88 173 PRO A N 1
ATOM 1395 C CA . PRO A 1 173 ? -9.333 -0.194 -11.885 1.00 84.88 173 PRO A CA 1
ATOM 1396 C C . PRO A 1 173 ? -9.054 -0.148 -10.381 1.00 84.88 173 PRO A C 1
ATOM 1398 O O . PRO A 1 173 ? -9.670 -0.880 -9.616 1.00 84.88 173 PRO A O 1
ATOM 1401 N N . ALA A 1 174 ? -8.109 0.693 -9.964 1.00 81.62 174 ALA A N 1
ATOM 1402 C CA . ALA A 1 174 ? -7.922 0.920 -8.538 1.00 81.62 174 ALA A CA 1
ATOM 1403 C C . ALA A 1 174 ? -9.099 1.738 -8.004 1.00 81.62 174 ALA A C 1
ATOM 1405 O O . ALA A 1 174 ? -9.567 2.653 -8.681 1.00 81.62 174 ALA A O 1
ATOM 1406 N N . SER A 1 175 ? -9.533 1.451 -6.780 1.00 82.06 175 SER A N 1
ATOM 1407 C CA . SER A 1 175 ? -10.432 2.354 -6.071 1.00 82.06 175 SER A CA 1
ATOM 1408 C C . SER A 1 175 ? -9.673 3.627 -5.693 1.00 82.06 175 SER A C 1
ATOM 1410 O O . SER A 1 175 ? -8.501 3.583 -5.293 1.00 82.06 175 SER A O 1
ATOM 1412 N N . VAL A 1 176 ? -10.351 4.764 -5.784 1.00 82.56 176 VAL A N 1
ATOM 1413 C CA . VAL A 1 176 ? -9.892 6.009 -5.164 1.00 82.56 176 VAL A CA 1
ATOM 1414 C C . VAL A 1 176 ? -9.973 5.904 -3.640 1.00 82.56 176 VAL A C 1
ATOM 1416 O O . VAL A 1 176 ? -10.813 5.148 -3.141 1.00 82.56 176 VAL A O 1
ATOM 1419 N N . PRO A 1 177 ? -9.112 6.618 -2.889 1.00 85.31 177 PRO A N 1
ATOM 1420 C CA . PRO A 1 177 ? -9.309 6.784 -1.453 1.00 85.31 177 PRO A CA 1
ATOM 1421 C C . PRO A 1 177 ? -10.748 7.231 -1.166 1.00 85.31 177 PRO A C 1
ATOM 1423 O O . PRO A 1 177 ? -11.275 8.106 -1.853 1.00 85.31 177 PRO A O 1
ATOM 1426 N N . ALA A 1 178 ? -11.396 6.604 -0.183 1.00 87.38 178 ALA A N 1
ATOM 1427 C CA . ALA A 1 178 ? -12.814 6.840 0.102 1.00 87.38 178 ALA A CA 1
ATOM 1428 C C . ALA A 1 178 ? -13.092 8.230 0.708 1.00 87.38 178 ALA A C 1
ATOM 1430 O O . ALA A 1 178 ? -14.215 8.725 0.642 1.00 87.38 178 ALA A O 1
ATOM 1431 N N . GLY A 1 179 ? -12.067 8.879 1.257 1.00 90.06 179 GLY A N 1
ATOM 1432 C CA . GLY A 1 179 ? -12.146 10.212 1.828 1.00 90.06 179 GLY A CA 1
ATOM 1433 C C . GLY A 1 179 ? -10.766 10.836 1.996 1.00 90.06 179 GLY A C 1
ATOM 1434 O O . GLY A 1 179 ? -9.747 10.269 1.601 1.00 90.06 179 GLY A O 1
ATOM 1435 N N . ASP A 1 180 ? -10.750 12.023 2.591 1.00 92.00 180 ASP A N 1
ATOM 1436 C CA . ASP A 1 180 ? -9.523 12.744 2.916 1.00 92.00 180 ASP A CA 1
ATOM 1437 C C . ASP A 1 180 ? -8.769 12.040 4.060 1.00 92.00 180 ASP A C 1
ATOM 1439 O O . ASP A 1 180 ? -9.349 11.723 5.103 1.00 92.00 180 ASP A O 1
ATOM 1443 N N . LEU A 1 181 ? -7.475 11.787 3.846 1.00 93.06 181 LEU A N 1
ATOM 1444 C CA . LEU A 1 181 ? -6.600 11.061 4.767 1.00 93.06 181 LEU A CA 1
ATOM 1445 C C . LEU A 1 181 ? -6.331 11.832 6.068 1.00 93.06 181 LEU A C 1
ATOM 1447 O O . LEU A 1 181 ? -5.992 11.208 7.068 1.00 93.06 181 LEU A O 1
ATOM 1451 N N . GLU A 1 182 ? -6.466 13.158 6.069 1.00 93.69 182 GLU A N 1
ATOM 1452 C CA . GLU A 1 182 ? -6.043 14.024 7.184 1.00 93.69 182 GLU A CA 1
ATOM 1453 C C . GLU A 1 182 ? -7.232 14.743 7.850 1.00 93.69 182 GLU A C 1
ATOM 1455 O O . GLU A 1 182 ? -7.061 15.507 8.795 1.00 93.69 182 GLU A O 1
ATOM 1460 N N . ARG A 1 183 ? -8.464 14.503 7.382 1.00 90.81 183 ARG A N 1
ATOM 1461 C CA . ARG A 1 183 ? -9.643 15.267 7.827 1.00 90.81 183 ARG A CA 1
ATOM 1462 C C . ARG A 1 183 ? -10.364 14.698 9.048 1.00 90.81 183 ARG A C 1
ATOM 1464 O O . ARG A 1 183 ? -11.011 15.450 9.769 1.00 90.81 183 ARG A O 1
ATOM 1471 N N . SER A 1 184 ? -10.334 13.383 9.230 1.00 90.56 184 SER A N 1
ATOM 1472 C CA . SER A 1 184 ? -11.146 12.674 10.235 1.00 90.56 184 SER A CA 1
ATOM 1473 C C . SER A 1 184 ? -10.256 11.837 11.133 1.00 90.56 184 SER A C 1
ATOM 1475 O O . SER A 1 184 ? -9.335 11.196 10.630 1.00 90.56 184 SER A O 1
ATOM 1477 N N . LEU A 1 185 ? -10.528 11.839 12.435 1.00 92.69 185 LEU A N 1
ATOM 1478 C CA . LEU A 1 185 ? -9.713 11.129 13.411 1.00 92.69 185 LEU A CA 1
ATOM 1479 C C . LEU A 1 185 ? -9.965 9.617 13.340 1.00 92.69 185 LEU A C 1
ATOM 1481 O O . LEU A 1 185 ? -11.084 9.198 13.034 1.00 92.69 185 LEU A O 1
ATOM 1485 N N . PRO A 1 186 ? -8.973 8.777 13.698 1.00 92.69 186 PRO A N 1
ATOM 1486 C CA . PRO A 1 186 ? -9.137 7.324 13.700 1.00 92.69 186 PRO A CA 1
ATOM 1487 C C . PRO A 1 186 ? -10.275 6.788 14.572 1.00 92.69 186 PRO A C 1
ATOM 1489 O O . PRO A 1 186 ? -10.695 5.648 14.367 1.00 92.69 186 PRO A O 1
ATOM 1492 N N . ASP A 1 187 ? -10.781 7.579 15.523 1.00 93.00 187 ASP A N 1
ATOM 1493 C CA . ASP A 1 187 ? -11.901 7.201 16.390 1.00 93.00 187 ASP A CA 1
ATOM 1494 C C . ASP A 1 187 ? -13.283 7.568 15.819 1.00 93.00 187 ASP A C 1
ATOM 1496 O O . ASP A 1 187 ? -14.302 7.034 16.265 1.00 93.00 187 ASP A O 1
ATOM 1500 N N . ASP A 1 188 ? -13.329 8.419 14.790 1.00 94.44 188 ASP A N 1
ATOM 1501 C CA . ASP A 1 188 ? -14.572 8.938 14.224 1.00 94.44 188 ASP A CA 1
ATOM 1502 C C . ASP A 1 188 ? -15.373 7.845 13.507 1.00 94.44 188 ASP A C 1
ATOM 1504 O O . ASP A 1 188 ? -14.823 6.916 12.901 1.00 94.44 188 ASP A O 1
ATOM 1508 N N . LEU A 1 189 ? -16.702 7.982 13.500 1.00 95.44 189 LEU A N 1
ATOM 1509 C CA . LEU A 1 189 ? -17.592 7.095 12.737 1.00 95.44 189 LEU A CA 1
ATOM 1510 C C . LEU A 1 189 ? -17.490 7.296 11.221 1.00 95.44 189 LEU A C 1
ATOM 1512 O O . LEU A 1 189 ? -17.909 6.418 10.479 1.00 95.44 189 LEU A O 1
ATOM 1516 N N . ASN A 1 190 ? -16.915 8.415 10.774 1.00 95.81 190 ASN A N 1
ATOM 1517 C CA . ASN A 1 190 ? -16.748 8.758 9.359 1.00 95.81 190 ASN A CA 1
ATOM 1518 C C . ASN A 1 190 ? -15.282 8.686 8.891 1.00 95.81 190 ASN A C 1
ATOM 1520 O O . ASN A 1 190 ? -14.921 9.287 7.876 1.00 95.81 190 ASN A O 1
ATOM 1524 N N . TRP A 1 191 ? -14.421 7.997 9.650 1.00 95.75 191 TRP A N 1
ATOM 1525 C CA . TRP A 1 191 ? -12.983 7.963 9.393 1.00 95.75 191 TRP A CA 1
ATOM 1526 C C . TRP A 1 191 ? -12.649 7.468 7.976 1.00 95.75 191 TRP A C 1
ATOM 1528 O O . TRP A 1 191 ? -13.122 6.410 7.545 1.00 95.75 191 TRP A O 1
ATOM 1538 N N . CYS A 1 192 ? -11.843 8.255 7.254 1.00 93.81 192 CYS A N 1
ATOM 1539 C CA . CYS A 1 192 ? -11.475 8.059 5.846 1.00 93.81 192 CYS A CA 1
ATOM 1540 C C . CYS A 1 192 ? -12.675 7.917 4.892 1.00 93.81 192 CYS A C 1
ATOM 1542 O O . CYS A 1 192 ? -12.583 7.229 3.880 1.00 93.81 192 CYS A O 1
ATOM 1544 N N . GLY A 1 193 ? -13.806 8.563 5.196 1.00 94.62 193 GLY A N 1
ATOM 1545 C CA . GLY A 1 193 ? -15.002 8.539 4.342 1.00 94.62 193 GLY A CA 1
ATOM 1546 C C . GLY A 1 193 ? -15.832 7.256 4.450 1.00 94.62 193 GLY A C 1
ATOM 1547 O O . GLY A 1 193 ? -16.765 7.055 3.673 1.00 94.62 193 GLY A O 1
ATOM 1548 N N . HIS A 1 194 ? -15.521 6.380 5.406 1.00 95.88 194 HIS A N 1
ATOM 1549 C CA . HIS A 1 194 ? -16.295 5.172 5.675 1.00 95.88 194 HIS A CA 1
ATOM 1550 C C . HIS A 1 194 ? -17.298 5.395 6.803 1.00 95.88 194 HIS A C 1
ATOM 1552 O O . HIS A 1 194 ? -16.961 6.033 7.789 1.00 95.88 194 HIS A O 1
ATOM 1558 N N . HIS A 1 195 ? -18.483 4.789 6.701 1.00 95.88 195 HIS A N 1
ATOM 1559 C CA . HIS A 1 195 ? -19.481 4.768 7.774 1.00 95.88 195 HIS A CA 1
ATOM 1560 C C . HIS A 1 195 ? -19.231 3.564 8.685 1.00 95.88 195 HIS A C 1
ATOM 1562 O O . HIS A 1 195 ? -19.743 2.465 8.459 1.00 95.88 195 HIS A O 1
ATOM 1568 N N . TRP A 1 196 ? -18.382 3.761 9.681 1.00 97.31 196 TRP A N 1
ATOM 1569 C CA . TRP A 1 196 ? -18.030 2.744 10.658 1.00 97.31 196 TRP A CA 1
ATOM 1570 C C . TRP A 1 196 ? -19.181 2.476 11.628 1.00 97.31 196 TRP A C 1
ATOM 1572 O O . TRP A 1 196 ? -19.920 3.382 12.014 1.00 97.31 196 TRP A O 1
ATOM 1582 N N . SER A 1 197 ? -19.306 1.229 12.082 1.00 96.62 197 SER A N 1
ATOM 1583 C CA . SER A 1 197 ? -20.181 0.903 13.207 1.00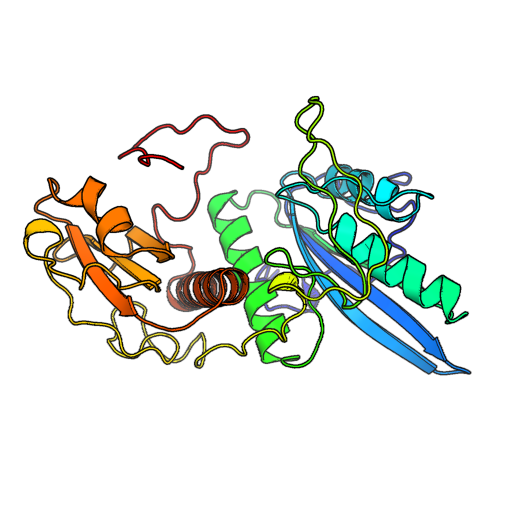 96.62 197 SER A CA 1
ATOM 1584 C C . SER A 1 197 ? -19.742 1.648 14.470 1.00 96.62 197 SER A C 1
ATOM 1586 O O . SER A 1 197 ? -18.556 1.958 14.642 1.00 96.62 197 SER A O 1
ATOM 1588 N N . CYS A 1 198 ? -20.668 1.843 15.410 1.00 95.88 198 CYS A N 1
ATOM 1589 C CA . CYS A 1 198 ? -20.301 2.229 16.769 1.00 95.88 198 CYS A CA 1
ATOM 1590 C C . CYS A 1 198 ? -19.278 1.245 17.352 1.00 95.88 198 CYS A C 1
ATOM 1592 O O . CYS A 1 198 ? -19.261 0.058 17.002 1.00 95.88 198 CYS A O 1
ATOM 1594 N N . TRP A 1 199 ? -18.434 1.753 18.246 1.00 95.44 199 TRP A N 1
ATOM 1595 C CA . TRP A 1 199 ? -17.529 0.923 19.025 1.00 95.44 199 TRP A CA 1
ATOM 1596 C C . TRP A 1 199 ? -18.320 0.024 19.968 1.00 95.44 199 TRP A C 1
ATOM 1598 O O . TRP A 1 199 ? -19.160 0.499 20.730 1.00 95.44 199 TRP A O 1
ATOM 1608 N N . VAL A 1 200 ? -18.025 -1.270 19.934 1.00 95.56 200 VAL A N 1
ATOM 1609 C CA . VAL A 1 200 ? -18.604 -2.272 20.835 1.00 95.56 200 VAL A CA 1
ATOM 1610 C C . VAL A 1 200 ? -17.504 -3.189 21.344 1.00 95.56 200 VAL A C 1
ATOM 1612 O O . VAL A 1 200 ? -16.509 -3.409 20.647 1.00 95.56 200 VAL A O 1
ATOM 1615 N N . ALA A 1 201 ? -17.667 -3.736 22.546 1.00 95.12 201 ALA A N 1
ATOM 1616 C CA . ALA A 1 201 ? -16.742 -4.747 23.042 1.00 95.12 201 ALA A CA 1
ATOM 1617 C C . ALA A 1 201 ? -16.749 -5.953 22.089 1.00 95.12 201 ALA A C 1
ATOM 1619 O O . ALA A 1 201 ? -17.804 -6.361 21.598 1.00 95.12 201 ALA A O 1
ATOM 1620 N N . VAL A 1 202 ? -15.582 -6.539 21.809 1.00 94.81 202 VAL A N 1
ATOM 1621 C CA . VAL A 1 202 ? -15.486 -7.648 20.841 1.00 94.81 202 VAL A CA 1
ATOM 1622 C C . VAL A 1 202 ? -16.328 -8.852 21.272 1.00 94.81 202 VAL A C 1
ATOM 1624 O O . VAL A 1 202 ? -16.899 -9.538 20.421 1.00 94.81 202 VAL A O 1
ATOM 1627 N N . LYS A 1 203 ? -16.451 -9.094 22.582 1.00 93.00 203 LYS A N 1
ATOM 1628 C CA . LYS A 1 203 ? -17.305 -10.155 23.136 1.00 93.00 203 LYS A CA 1
ATOM 1629 C C . LYS A 1 203 ? -18.788 -9.984 22.782 1.00 93.00 203 LYS A C 1
ATOM 1631 O O . LYS A 1 203 ? -19.464 -10.979 22.533 1.00 93.00 203 LYS A O 1
ATOM 1636 N N . ASP A 1 204 ? -19.240 -8.737 22.660 1.00 93.00 204 ASP A N 1
ATOM 1637 C CA . ASP A 1 204 ? -20.622 -8.368 22.336 1.00 93.00 204 ASP A CA 1
ATOM 1638 C C . ASP A 1 204 ? -20.819 -8.115 20.830 1.00 93.00 204 ASP A C 1
ATOM 1640 O O . ASP A 1 204 ? -21.937 -7.915 20.351 1.00 93.00 204 ASP A O 1
ATOM 1644 N N . ALA A 1 205 ? -19.736 -8.137 20.046 1.00 91.00 205 ALA A N 1
ATOM 1645 C CA . ALA A 1 205 ? -19.783 -7.885 18.617 1.00 91.00 205 ALA A CA 1
ATOM 1646 C C . ALA A 1 205 ? -20.494 -9.025 17.869 1.00 91.00 205 ALA A C 1
ATOM 1648 O O . ALA A 1 205 ? -20.019 -10.169 17.790 1.00 91.00 205 ALA A O 1
ATOM 1649 N N . ALA A 1 206 ? -21.609 -8.672 17.227 1.00 87.00 206 ALA A N 1
ATOM 1650 C CA . ALA A 1 206 ? -22.411 -9.559 16.393 1.00 87.00 206 ALA A CA 1
ATOM 1651 C C . ALA A 1 206 ? -22.451 -9.103 14.916 1.00 87.00 206 ALA A C 1
ATOM 1653 O O . ALA A 1 206 ? -23.538 -8.894 14.373 1.00 87.00 206 ALA A O 1
ATOM 1654 N N . PRO A 1 207 ? -21.300 -8.951 14.222 1.00 82.00 207 PRO A N 1
ATOM 1655 C CA . PRO A 1 207 ? -21.316 -8.661 12.791 1.00 82.00 207 PRO A CA 1
ATOM 1656 C C . PRO A 1 207 ? -22.048 -9.783 12.040 1.00 82.00 207 PRO A C 1
ATOM 1658 O O . PRO A 1 207 ? -21.949 -10.966 12.409 1.00 82.00 207 PRO A O 1
ATOM 1661 N N . LEU A 1 208 ? -22.775 -9.428 10.975 1.00 80.56 208 LEU A N 1
ATOM 1662 C CA . LEU A 1 208 ? -23.442 -10.414 10.121 1.00 80.56 208 LEU A CA 1
ATOM 1663 C C . LEU A 1 208 ? -22.411 -11.427 9.604 1.00 80.56 208 LEU A C 1
ATOM 1665 O O . LEU A 1 208 ? -21.242 -11.102 9.393 1.00 80.56 208 LEU A O 1
ATOM 1669 N N . LYS A 1 209 ? -22.836 -12.684 9.436 1.00 79.75 209 LYS A N 1
ATOM 1670 C CA . LYS A 1 209 ? -21.930 -13.794 9.089 1.00 79.75 209 LYS A CA 1
ATOM 1671 C C . LYS A 1 209 ? -21.172 -13.532 7.787 1.00 79.75 209 LYS A C 1
ATOM 1673 O O . LYS A 1 209 ? -19.992 -13.842 7.694 1.00 79.75 209 LYS A O 1
ATOM 1678 N N . GLU A 1 210 ? -21.846 -12.884 6.847 1.00 85.25 210 GLU A N 1
ATOM 1679 C CA . GLU A 1 210 ? -21.331 -12.586 5.514 1.00 85.25 210 GLU A CA 1
ATOM 1680 C C . GLU A 1 210 ? -20.669 -11.202 5.413 1.00 85.25 210 GLU A C 1
ATOM 1682 O O . GLU A 1 210 ? -20.307 -10.777 4.318 1.00 85.25 210 GLU A O 1
ATOM 1687 N N . THR A 1 211 ? -20.492 -10.472 6.526 1.00 92.44 211 THR A N 1
ATOM 1688 C CA . THR A 1 211 ? -19.830 -9.161 6.485 1.00 92.44 211 THR A CA 1
ATOM 1689 C C . THR A 1 211 ? -18.356 -9.328 6.123 1.00 92.44 211 THR A C 1
ATOM 1691 O O . THR A 1 211 ? -17.514 -9.667 6.960 1.00 92.44 211 THR A O 1
ATOM 1694 N N . VAL A 1 212 ? -18.043 -9.032 4.864 1.00 95.69 212 VAL A N 1
ATOM 1695 C CA . VAL A 1 212 ? -16.684 -8.835 4.361 1.00 95.69 212 VAL A CA 1
ATOM 1696 C C . VAL A 1 212 ? -16.411 -7.337 4.291 1.00 95.69 212 VAL A C 1
ATOM 1698 O O . VAL A 1 212 ? -17.222 -6.576 3.765 1.00 95.69 212 VAL A O 1
ATOM 1701 N N . GLY A 1 213 ? -15.278 -6.899 4.831 1.00 96.31 213 GLY A N 1
ATOM 1702 C CA . GLY A 1 213 ? -14.940 -5.482 4.841 1.00 96.31 213 GLY A CA 1
ATOM 1703 C C . GLY A 1 213 ? -13.714 -5.156 5.677 1.00 96.31 213 GLY A C 1
ATOM 1704 O O . GLY A 1 213 ? -12.767 -5.946 5.716 1.00 96.31 213 GLY A O 1
ATOM 1705 N N . LEU A 1 214 ? -13.740 -3.986 6.309 1.00 97.50 214 LEU A N 1
ATOM 1706 C CA . LEU A 1 214 ? -12.668 -3.454 7.148 1.00 97.50 214 LEU A CA 1
ATOM 1707 C C . LEU A 1 214 ? -13.097 -3.502 8.618 1.00 97.50 214 LEU A C 1
ATOM 1709 O O . LEU A 1 214 ? -14.282 -3.380 8.935 1.00 97.50 214 LEU A O 1
ATOM 1713 N N . TYR A 1 215 ? -12.136 -3.675 9.516 1.00 97.69 215 TYR A N 1
ATOM 1714 C CA . TYR A 1 215 ? -12.355 -3.611 10.959 1.00 97.69 215 TYR A CA 1
ATOM 1715 C C . TYR A 1 215 ? -11.197 -2.891 11.643 1.00 97.69 215 TYR A C 1
ATOM 1717 O O . TYR A 1 215 ? -10.076 -2.866 11.130 1.00 97.69 215 TYR A O 1
ATOM 1725 N N . ARG A 1 216 ? -11.476 -2.321 12.810 1.00 97.44 216 ARG A N 1
ATOM 1726 C CA . ARG A 1 216 ? -10.509 -1.614 13.649 1.00 97.44 216 ARG A CA 1
ATOM 1727 C C . ARG A 1 216 ? -10.671 -2.020 15.110 1.00 97.44 216 ARG A C 1
ATOM 1729 O O . ARG A 1 216 ? -11.783 -2.353 15.525 1.00 97.44 216 ARG A O 1
ATOM 1736 N N . LEU A 1 217 ? -9.567 -2.035 15.854 1.00 96.56 217 LEU A N 1
ATOM 1737 C CA . LEU A 1 217 ? -9.484 -2.492 17.243 1.00 96.56 217 LEU A CA 1
ATOM 1738 C C . LEU A 1 217 ? -8.832 -1.430 18.128 1.00 96.56 217 LEU A C 1
ATOM 1740 O O . LEU A 1 217 ? -7.821 -0.854 17.733 1.00 96.56 217 LEU A O 1
ATOM 1744 N N . LYS A 1 218 ? -9.348 -1.245 19.344 1.00 95.19 218 LYS A N 1
ATOM 1745 C CA . LYS A 1 218 ? -8.728 -0.414 20.389 1.00 95.19 218 LYS A CA 1
ATOM 1746 C C . LYS A 1 218 ? -8.934 -1.011 21.782 1.00 95.19 218 LYS A C 1
ATOM 1748 O O . LYS A 1 218 ? -9.799 -1.873 21.953 1.00 95.19 218 LYS A O 1
ATOM 1753 N N . LEU A 1 219 ? -8.169 -0.546 22.769 1.00 92.81 219 LEU A N 1
ATOM 1754 C CA . LEU A 1 219 ? -8.452 -0.839 24.177 1.00 92.81 219 LEU A CA 1
ATOM 1755 C C . LEU A 1 219 ? -9.532 0.096 24.730 1.00 92.81 219 LEU A C 1
ATOM 1757 O O . LEU A 1 219 ? -9.668 1.248 24.314 1.00 92.81 219 LEU A O 1
ATOM 1761 N N . ALA A 1 220 ? -10.286 -0.406 25.704 1.00 87.38 220 ALA A N 1
ATOM 1762 C CA . ALA A 1 220 ? -11.223 0.382 26.488 1.00 87.38 220 ALA A CA 1
ATOM 1763 C C . ALA A 1 220 ? -10.509 1.595 27.099 1.00 87.38 220 ALA A C 1
ATOM 1765 O O . ALA A 1 220 ? -9.452 1.450 27.714 1.00 87.38 220 ALA A O 1
ATOM 1766 N N . ASN A 1 221 ? -11.102 2.782 26.958 1.00 82.94 221 ASN A N 1
ATOM 1767 C CA . ASN A 1 221 ? -10.594 4.036 27.527 1.00 82.94 221 ASN A CA 1
ATOM 1768 C C . ASN A 1 221 ? -9.179 4.443 27.072 1.00 82.94 221 ASN A C 1
ATOM 1770 O O . ASN A 1 221 ? -8.578 5.313 27.698 1.00 82.94 221 ASN A O 1
ATOM 1774 N N . GLN A 1 222 ? -8.653 3.855 25.994 1.00 84.69 222 GLN A N 1
ATOM 1775 C CA . GLN A 1 222 ? -7.416 4.315 25.370 1.00 84.69 222 GLN A CA 1
ATOM 1776 C C . GLN A 1 222 ? -7.721 4.952 24.010 1.00 84.69 222 GLN A C 1
ATOM 1778 O O . GLN A 1 222 ? -8.512 4.396 23.241 1.00 84.69 222 GLN A O 1
ATOM 1783 N N . PRO A 1 223 ? -7.117 6.113 23.700 1.00 78.00 223 PRO A N 1
ATOM 1784 C CA . PRO A 1 223 ? -7.290 6.751 22.399 1.00 78.00 223 PRO A CA 1
ATOM 1785 C C . PRO A 1 223 ? -6.522 6.015 21.290 1.00 78.00 223 PRO A C 1
ATOM 1787 O O . PRO A 1 223 ? -6.823 6.194 20.113 1.00 78.00 223 PRO A O 1
ATOM 1790 N N . GLU A 1 224 ? -5.532 5.197 21.653 1.00 86.19 224 GLU A N 1
ATOM 1791 C CA . GLU A 1 224 ? -4.641 4.542 20.702 1.00 86.19 224 GLU A CA 1
ATOM 1792 C C . GLU A 1 224 ? -5.306 3.358 19.992 1.00 86.19 224 GLU A C 1
ATOM 1794 O O . GLU A 1 224 ? -5.890 2.456 20.603 1.00 86.19 224 GLU A O 1
ATOM 1799 N N . MET A 1 225 ? -5.174 3.349 18.665 1.00 94.06 225 MET A N 1
ATOM 1800 C CA . MET A 1 225 ? -5.607 2.240 17.828 1.00 94.06 225 MET A CA 1
ATOM 1801 C C . MET A 1 225 ? -4.628 1.074 17.970 1.00 94.06 225 MET A C 1
ATOM 1803 O O . MET A 1 225 ? -3.422 1.214 17.747 1.00 94.06 225 MET A O 1
ATOM 1807 N N . LEU A 1 226 ? -5.158 -0.111 18.255 1.00 94.38 226 LEU A N 1
ATOM 1808 C CA . LEU A 1 226 ? -4.367 -1.336 18.279 1.00 94.38 226 LEU A CA 1
ATOM 1809 C C . LEU A 1 226 ? -4.084 -1.824 16.862 1.00 94.38 226 LEU A C 1
ATOM 1811 O O . LEU A 1 226 ? -2.955 -2.175 16.532 1.00 94.38 226 LEU A O 1
ATOM 1815 N N . TYR A 1 227 ? -5.118 -1.884 16.023 1.00 96.12 227 TYR A N 1
ATOM 1816 C CA . TYR A 1 227 ? -5.024 -2.569 14.738 1.00 96.12 227 TYR A CA 1
ATOM 1817 C C . TYR A 1 227 ? -6.111 -2.124 13.765 1.00 96.12 227 TYR A C 1
ATOM 1819 O O . TYR A 1 227 ? -7.255 -1.911 14.170 1.00 96.12 227 TYR A O 1
ATOM 1827 N N . VAL A 1 228 ? -5.782 -2.087 12.473 1.00 97.50 228 VAL A N 1
ATOM 1828 C CA . VAL A 1 228 ? -6.763 -2.077 11.383 1.00 97.50 228 VAL A CA 1
ATOM 1829 C C . VAL A 1 228 ? -6.539 -3.272 10.461 1.00 97.50 228 VAL A C 1
ATOM 1831 O O . VAL A 1 228 ? -5.407 -3.661 10.163 1.00 97.50 228 VAL A O 1
ATOM 1834 N N . GLY A 1 229 ? -7.630 -3.881 10.004 1.00 96.69 229 GLY A N 1
ATOM 1835 C CA . GLY A 1 229 ? -7.579 -5.086 9.187 1.00 96.69 229 GLY A CA 1
ATOM 1836 C C . GLY A 1 229 ? -8.726 -5.206 8.195 1.00 96.69 229 GLY A C 1
ATOM 1837 O O . GLY A 1 229 ? -9.636 -4.380 8.148 1.00 96.69 229 GLY A O 1
ATOM 1838 N N . GLN A 1 230 ? -8.674 -6.270 7.391 1.00 96.31 230 GLN A N 1
ATOM 1839 C CA . GLN A 1 230 ? -9.688 -6.581 6.384 1.00 96.31 230 GLN A CA 1
ATOM 1840 C C . GLN A 1 230 ? -10.012 -8.079 6.316 1.00 96.31 230 GLN A C 1
ATOM 1842 O O . GLN A 1 230 ? -9.206 -8.936 6.698 1.00 96.31 230 GLN A O 1
ATOM 1847 N N . GLY A 1 231 ? -11.192 -8.397 5.792 1.00 95.25 231 GLY A N 1
ATOM 1848 C CA . GLY A 1 231 ? -11.630 -9.760 5.498 1.00 95.25 231 GLY A CA 1
ATOM 1849 C C . GLY A 1 231 ? -13.045 -10.026 5.992 1.00 95.25 231 GLY A C 1
ATOM 1850 O O . GLY A 1 231 ? -13.851 -9.106 6.116 1.00 95.25 231 GLY A O 1
ATOM 1851 N N . ARG A 1 232 ? -13.349 -11.296 6.278 1.00 95.50 232 ARG A N 1
ATOM 1852 C CA . ARG A 1 232 ? -14.582 -11.680 6.975 1.00 95.50 232 ARG A CA 1
ATOM 1853 C C . ARG A 1 232 ? -14.491 -11.206 8.420 1.00 95.50 232 ARG A C 1
ATOM 1855 O O . ARG A 1 232 ? -13.732 -11.767 9.207 1.00 95.50 232 ARG A O 1
ATOM 1862 N N . VAL A 1 233 ? -15.232 -10.151 8.753 1.00 94.88 233 VAL A N 1
ATOM 1863 C CA . VAL A 1 233 ? -15.076 -9.419 10.020 1.00 94.88 233 VAL A CA 1
ATOM 1864 C C . VAL A 1 233 ? -15.268 -10.349 11.215 1.00 94.88 233 VAL A C 1
ATOM 1866 O O . VAL A 1 233 ? -14.444 -10.362 12.122 1.00 94.88 233 VAL A O 1
ATOM 1869 N N . ARG A 1 234 ? -16.303 -11.196 11.187 1.00 93.62 234 ARG A N 1
ATOM 1870 C CA . ARG A 1 234 ? -16.574 -12.165 12.258 1.00 93.62 234 ARG A CA 1
ATOM 1871 C C . ARG A 1 234 ? -15.378 -13.079 12.538 1.00 93.62 234 ARG A C 1
ATOM 1873 O O . ARG A 1 234 ? -14.984 -13.220 13.692 1.00 93.62 234 ARG A O 1
ATOM 1880 N N . ASP A 1 235 ? -14.807 -13.666 11.490 1.00 93.31 235 ASP A N 1
ATOM 1881 C CA . ASP A 1 235 ? -13.690 -14.609 11.600 1.00 93.31 235 ASP A CA 1
ATOM 1882 C C . ASP A 1 235 ? -12.438 -13.901 12.135 1.00 93.31 235 ASP A C 1
ATOM 1884 O O . ASP A 1 235 ? -11.717 -14.437 12.973 1.00 93.31 235 ASP A O 1
ATOM 1888 N N . ARG A 1 236 ? -12.214 -12.655 11.700 1.00 93.94 236 ARG A N 1
ATOM 1889 C CA . ARG A 1 236 ? -11.080 -11.827 12.128 1.00 93.94 236 ARG A CA 1
ATOM 1890 C C . ARG A 1 236 ? -11.181 -11.336 13.572 1.00 93.94 236 ARG A C 1
ATOM 1892 O O . ARG A 1 236 ? -10.150 -11.158 14.211 1.00 93.94 236 ARG A O 1
ATOM 1899 N N . LEU A 1 237 ? -12.392 -11.139 14.091 1.00 93.56 237 LEU A N 1
ATOM 1900 C CA . LEU A 1 237 ? -12.621 -10.737 15.482 1.00 93.56 237 LEU A CA 1
ATOM 1901 C C . LEU A 1 237 ? -12.608 -11.918 16.463 1.00 93.56 237 LEU A C 1
ATOM 1903 O O . LEU A 1 237 ? -12.417 -11.708 17.659 1.00 93.56 237 LEU A O 1
ATOM 1907 N N . ALA A 1 238 ? -12.794 -13.153 15.983 1.00 92.00 238 ALA A N 1
ATOM 1908 C CA . ALA A 1 238 ? -12.898 -14.342 16.831 1.00 92.00 238 ALA A CA 1
ATOM 1909 C C . ALA A 1 238 ? -11.740 -14.519 17.841 1.00 92.00 238 ALA A C 1
ATOM 1911 O O . ALA A 1 238 ? -12.043 -14.833 18.996 1.00 92.00 238 ALA A O 1
ATOM 1912 N N . PRO A 1 239 ? -10.458 -14.273 17.491 1.00 91.19 239 PRO A N 1
ATOM 1913 C CA . PRO A 1 239 ? -9.347 -14.395 18.440 1.00 91.19 239 PRO A CA 1
ATOM 1914 C C . PRO A 1 239 ? -9.437 -13.442 19.640 1.00 91.19 239 PRO A C 1
ATOM 1916 O O . PRO A 1 239 ? -8.961 -13.782 20.716 1.00 91.19 239 PRO A O 1
ATOM 1919 N N . TYR A 1 240 ? -10.086 -12.285 19.482 1.00 90.88 240 TYR A N 1
ATOM 1920 C CA . TYR A 1 240 ? -10.150 -11.236 20.507 1.00 90.88 240 TYR A CA 1
ATOM 1921 C C . TYR A 1 240 ? -11.402 -11.327 21.391 1.00 90.88 240 TYR A C 1
ATOM 1923 O O . TYR A 1 240 ? -11.582 -10.521 22.294 1.00 90.88 240 TYR A O 1
ATOM 1931 N N . ARG A 1 241 ? -12.286 -12.314 21.175 1.00 88.81 241 ARG A N 1
ATOM 1932 C CA . ARG A 1 241 ? -13.534 -12.460 21.954 1.00 88.81 241 ARG A CA 1
ATOM 1933 C C . ARG A 1 241 ? -13.326 -12.763 23.434 1.00 88.81 241 ARG A C 1
ATOM 1935 O O . ARG A 1 241 ? -14.250 -12.571 24.215 1.00 88.81 241 ARG A O 1
ATOM 1942 N N . ARG A 1 242 ? -12.151 -13.275 23.800 1.00 86.81 242 ARG A N 1
ATOM 1943 C CA . ARG A 1 242 ? -11.781 -13.550 25.196 1.00 86.81 242 ARG A CA 1
ATOM 1944 C C . ARG A 1 242 ? -11.182 -12.328 25.896 1.00 86.81 242 ARG A C 1
ATOM 1946 O O . ARG A 1 242 ? -11.044 -12.355 27.111 1.00 86.81 242 ARG A O 1
ATOM 1953 N N . GLU A 1 243 ? -10.860 -11.278 25.145 1.00 86.25 243 GLU A N 1
ATOM 1954 C CA . GLU A 1 243 ? -10.239 -10.067 25.668 1.00 86.25 243 GLU A CA 1
ATOM 1955 C C . GLU A 1 243 ? -11.320 -9.063 26.078 1.00 86.25 243 GLU A C 1
ATOM 1957 O O . GLU A 1 243 ? -11.938 -8.406 25.238 1.00 86.25 243 GLU A O 1
ATOM 1962 N N . GLU A 1 244 ? -11.567 -8.933 27.382 1.00 79.75 244 GLU A N 1
ATOM 1963 C CA . GLU A 1 244 ? -12.658 -8.090 27.891 1.00 79.75 244 GLU A CA 1
ATOM 1964 C C . GLU A 1 244 ? -12.461 -6.594 27.624 1.00 79.75 244 GLU A C 1
ATOM 1966 O O . GLU A 1 244 ? -13.434 -5.848 27.535 1.00 79.75 244 GLU A O 1
ATOM 1971 N N . ALA A 1 245 ? -11.209 -6.160 27.479 1.00 90.75 245 ALA A N 1
ATOM 1972 C CA . ALA A 1 245 ? -10.853 -4.763 27.276 1.00 90.75 245 ALA A CA 1
ATOM 1973 C C . ALA A 1 245 ? -10.770 -4.356 25.796 1.00 90.75 245 ALA A C 1
ATOM 1975 O O . ALA A 1 245 ? -10.462 -3.199 25.517 1.00 90.75 245 ALA A O 1
ATOM 1976 N N . VAL A 1 246 ? -11.014 -5.264 24.841 1.00 94.38 246 VAL A N 1
ATOM 1977 C CA . VAL A 1 246 ? -10.870 -4.956 23.410 1.00 94.38 246 VAL A CA 1
ATOM 1978 C C . VAL A 1 246 ? -12.212 -4.562 22.810 1.00 94.38 246 VAL A C 1
ATOM 1980 O O . VAL A 1 246 ? -13.203 -5.293 22.877 1.00 94.38 246 VAL A O 1
ATOM 1983 N N . TYR A 1 247 ? -12.217 -3.401 22.166 1.00 96.00 247 TYR A N 1
ATOM 1984 C CA . TYR A 1 247 ? -13.348 -2.859 21.431 1.00 96.00 247 TYR A CA 1
ATOM 1985 C C . TYR A 1 247 ? -13.073 -2.928 19.938 1.00 96.00 247 TYR A C 1
ATOM 1987 O O . TYR A 1 247 ? -11.933 -2.803 19.487 1.00 96.00 247 TYR A O 1
ATOM 1995 N N . CYS A 1 248 ? -14.135 -3.107 19.163 1.00 96.62 248 CYS A N 1
ATOM 1996 C CA . CYS A 1 248 ? -14.073 -3.133 17.716 1.00 96.62 248 CYS A CA 1
ATOM 1997 C C . CYS A 1 248 ? -15.132 -2.247 17.078 1.00 96.62 248 CYS A C 1
ATOM 1999 O O . CYS A 1 248 ? -16.166 -1.926 17.664 1.00 96.62 248 CYS A O 1
ATOM 2001 N N . SER A 1 249 ? -14.840 -1.875 15.843 1.00 97.25 249 SER A N 1
ATOM 2002 C CA . SER A 1 249 ? -15.738 -1.179 14.939 1.00 97.25 249 SER A CA 1
ATOM 2003 C C . SER A 1 249 ? -15.442 -1.683 13.526 1.00 97.25 249 SER A C 1
ATOM 2005 O O . SER A 1 249 ? -14.306 -2.060 13.219 1.00 97.25 249 SER A O 1
ATOM 2007 N N . TRP A 1 250 ? -16.459 -1.781 12.675 1.00 97.62 250 TRP A N 1
ATOM 2008 C CA . TRP A 1 250 ? -16.321 -2.367 11.343 1.00 97.62 250 TRP A CA 1
ATOM 2009 C C . TRP A 1 250 ? -17.164 -1.644 10.302 1.00 97.62 250 TRP A C 1
ATOM 2011 O O . TRP A 1 250 ? -18.143 -0.970 10.616 1.00 97.62 250 TRP A O 1
ATOM 2021 N N . VAL A 1 251 ? -16.795 -1.840 9.040 1.00 96.81 251 VAL A N 1
ATOM 2022 C CA . VAL A 1 251 ? -17.565 -1.412 7.873 1.00 96.81 251 VAL A CA 1
ATOM 2023 C C . VAL A 1 251 ? -17.587 -2.551 6.859 1.00 96.81 251 VAL A C 1
ATOM 2025 O O . VAL A 1 251 ? -16.550 -3.117 6.511 1.00 96.81 251 VAL A O 1
ATOM 2028 N N . GLY A 1 252 ? -18.786 -2.925 6.415 1.00 95.69 252 GLY A N 1
ATOM 2029 C CA . GLY A 1 252 ? -18.978 -3.896 5.339 1.00 95.69 252 GLY A CA 1
ATOM 2030 C C . GLY A 1 252 ? -19.003 -3.207 3.978 1.00 95.69 252 GLY A C 1
ATOM 2031 O O . GLY A 1 252 ? -19.486 -2.082 3.869 1.00 95.69 252 GLY A O 1
ATOM 2032 N N . GLY A 1 253 ? -18.525 -3.886 2.938 1.00 92.81 253 GLY A N 1
ATOM 2033 C CA . GLY A 1 253 ? -18.585 -3.355 1.578 1.00 92.81 253 GLY A CA 1
ATOM 2034 C C . GLY A 1 253 ? -18.300 -4.405 0.510 1.00 92.81 253 GLY A C 1
ATOM 2035 O O . GLY A 1 253 ? -17.596 -5.389 0.745 1.00 92.81 253 GLY A O 1
ATOM 2036 N N . MET A 1 254 ? -18.853 -4.187 -0.685 1.00 91.38 254 MET A N 1
ATOM 2037 C CA . MET A 1 254 ? -18.617 -5.036 -1.855 1.00 91.38 254 MET A CA 1
ATOM 2038 C C . MET A 1 254 ? -17.335 -4.602 -2.569 1.00 91.38 254 MET A C 1
ATOM 2040 O O . MET A 1 254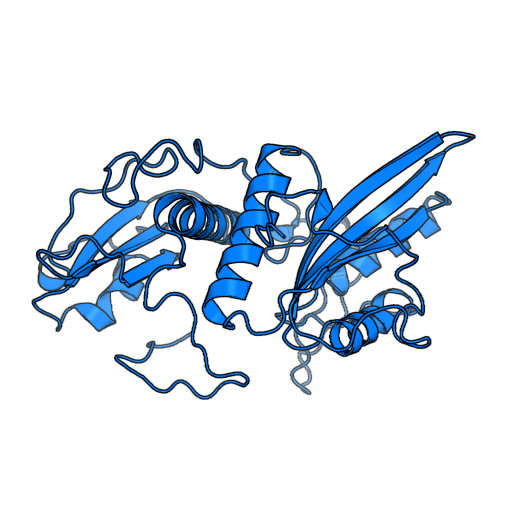 ? -17.379 -3.975 -3.621 1.00 91.38 254 MET A O 1
ATOM 2044 N N . TRP A 1 255 ? -16.197 -4.914 -1.958 1.00 93.31 255 TRP A N 1
ATOM 2045 C CA . TRP A 1 255 ? -14.871 -4.621 -2.503 1.00 93.31 255 TRP A CA 1
ATOM 2046 C C . TRP A 1 255 ? -14.168 -5.905 -2.911 1.00 93.31 255 TRP A C 1
ATOM 2048 O O . TRP A 1 255 ? -14.219 -6.896 -2.177 1.00 93.31 255 TRP A O 1
ATOM 2058 N N . HIS A 1 256 ? -13.436 -5.878 -4.018 1.00 92.88 256 HIS A N 1
ATOM 2059 C CA . HIS A 1 256 ? -12.481 -6.928 -4.358 1.00 92.88 256 HIS A CA 1
ATOM 2060 C C . HIS A 1 256 ? -11.301 -6.933 -3.374 1.00 92.88 256 HIS A C 1
ATOM 2062 O O . HIS A 1 256 ? -11.064 -5.980 -2.633 1.00 92.88 256 HIS A O 1
ATOM 2068 N N . GLU A 1 257 ? -10.524 -8.018 -3.345 1.00 91.12 257 GLU A N 1
ATOM 2069 C CA . GLU A 1 257 ? -9.412 -8.149 -2.390 1.00 91.12 257 GLU A CA 1
ATOM 2070 C C . GLU A 1 257 ? -8.383 -7.016 -2.512 1.00 91.12 257 GLU A C 1
ATOM 2072 O O . GLU A 1 257 ? -7.998 -6.424 -1.505 1.00 91.12 257 GLU A O 1
ATOM 2077 N N . HIS A 1 258 ? -7.975 -6.678 -3.736 1.00 90.94 258 HIS A N 1
ATOM 2078 C CA . HIS A 1 258 ? -7.001 -5.611 -3.969 1.00 90.94 258 HIS A CA 1
ATOM 2079 C C . HIS A 1 258 ? -7.530 -4.234 -3.540 1.00 90.94 258 HIS A C 1
ATOM 2081 O O . HIS A 1 258 ? -6.756 -3.414 -3.058 1.00 90.94 258 HIS A O 1
ATOM 2087 N N . GLU A 1 259 ? -8.837 -3.996 -3.662 1.00 93.69 259 GLU A N 1
ATOM 2088 C CA . GLU A 1 259 ? -9.489 -2.769 -3.200 1.00 93.69 259 GLU A CA 1
ATOM 2089 C C . GLU A 1 259 ? -9.508 -2.704 -1.673 1.00 93.69 259 GLU A C 1
ATOM 2091 O O . GLU A 1 259 ? -9.146 -1.682 -1.102 1.00 93.69 259 GLU A O 1
ATOM 2096 N N . ARG A 1 260 ? -9.822 -3.814 -0.988 1.00 94.75 260 ARG A N 1
ATOM 2097 C CA . ARG A 1 260 ? -9.744 -3.875 0.482 1.00 94.75 260 ARG A CA 1
ATOM 2098 C C . ARG A 1 260 ? -8.329 -3.638 0.996 1.00 94.75 260 ARG A C 1
ATOM 2100 O O . ARG A 1 260 ? -8.165 -2.961 2.003 1.00 94.75 260 ARG A O 1
ATOM 2107 N N . LEU A 1 261 ? -7.312 -4.175 0.319 1.00 94.50 261 LEU A N 1
ATOM 2108 C CA . LEU A 1 261 ? -5.908 -3.909 0.655 1.00 94.50 261 LEU A CA 1
ATOM 2109 C C . LEU A 1 261 ? -5.544 -2.434 0.449 1.00 94.50 261 LEU A C 1
ATOM 2111 O O . LEU A 1 261 ? -4.823 -1.864 1.262 1.00 94.50 261 LEU A O 1
ATOM 2115 N N . ALA A 1 262 ? -6.062 -1.821 -0.613 1.00 94.94 262 ALA A N 1
ATOM 2116 C CA . ALA A 1 262 ? -5.851 -0.415 -0.913 1.00 94.94 262 ALA A CA 1
ATOM 2117 C C . ALA A 1 262 ? -6.524 0.497 0.134 1.00 94.94 262 ALA A C 1
ATOM 2119 O O . ALA A 1 262 ? -5.885 1.403 0.658 1.00 94.94 262 ALA A O 1
ATOM 2120 N N . LEU A 1 263 ? -7.770 0.211 0.518 1.00 96.06 263 LEU A N 1
ATOM 2121 C CA . LEU A 1 263 ? -8.473 0.938 1.582 1.00 96.06 263 LEU A CA 1
ATOM 2122 C C . LEU A 1 263 ? -7.808 0.737 2.951 1.00 96.06 263 LEU A C 1
ATOM 2124 O O . LEU A 1 263 ? -7.625 1.694 3.694 1.00 96.06 263 LEU A O 1
ATOM 2128 N N . LEU A 1 264 ? -7.375 -0.488 3.270 1.00 97.25 264 LEU A N 1
ATOM 2129 C CA . LEU A 1 264 ? -6.597 -0.765 4.479 1.00 97.25 264 LEU A CA 1
ATOM 2130 C C . LEU A 1 264 ? -5.304 0.063 4.519 1.00 97.25 264 LEU A C 1
ATOM 2132 O O . LEU A 1 264 ? -4.973 0.635 5.554 1.00 97.25 264 LEU A O 1
ATOM 2136 N N . ASN A 1 265 ? -4.590 0.156 3.395 1.00 97.00 265 ASN A N 1
ATOM 2137 C CA . ASN A 1 265 ? -3.412 1.011 3.282 1.00 97.00 265 ASN A CA 1
ATOM 2138 C C . ASN A 1 265 ? -3.746 2.482 3.567 1.00 97.00 265 ASN A C 1
ATOM 2140 O O . ASN A 1 265 ? -2.980 3.147 4.258 1.00 97.00 265 ASN A O 1
ATOM 2144 N N . ASP A 1 266 ? -4.870 2.981 3.051 1.00 97.12 266 ASP A N 1
ATOM 2145 C CA . ASP A 1 266 ? -5.302 4.369 3.250 1.00 97.12 266 ASP A CA 1
ATOM 2146 C C . ASP A 1 266 ? -5.636 4.656 4.723 1.00 97.12 266 ASP A C 1
ATOM 2148 O O . ASP A 1 266 ? -5.253 5.703 5.241 1.00 97.12 266 ASP A O 1
ATOM 2152 N N . LEU A 1 267 ? -6.247 3.700 5.434 1.00 97.56 267 LEU A N 1
ATOM 2153 C CA . LEU A 1 267 ? -6.483 3.802 6.880 1.00 97.56 267 LEU A CA 1
ATOM 2154 C C . LEU A 1 267 ? -5.173 3.865 7.673 1.00 97.56 267 LEU A C 1
ATOM 2156 O O . LEU A 1 267 ? -5.013 4.714 8.548 1.00 97.56 267 LEU A O 1
ATOM 2160 N N . ILE A 1 268 ? -4.206 3.000 7.354 1.00 97.81 268 ILE A N 1
ATOM 2161 C CA . ILE A 1 268 ? -2.892 3.022 8.013 1.00 97.81 268 ILE A CA 1
ATOM 2162 C C . ILE A 1 268 ? -2.177 4.345 7.718 1.00 97.81 268 ILE A C 1
ATOM 2164 O O . ILE A 1 268 ? -1.621 4.956 8.626 1.00 97.81 268 ILE A O 1
ATOM 2168 N N . ALA A 1 269 ? -2.227 4.813 6.468 1.00 97.06 269 ALA A N 1
ATOM 2169 C CA . ALA A 1 269 ? -1.658 6.094 6.069 1.00 97.06 269 ALA A CA 1
ATOM 2170 C C . ALA A 1 269 ? -2.280 7.265 6.840 1.00 97.06 269 ALA A C 1
ATOM 2172 O O . ALA A 1 269 ? -1.548 8.095 7.371 1.00 97.06 269 ALA A O 1
ATOM 2173 N N . SER A 1 270 ? -3.611 7.313 6.936 1.00 97.00 270 SER A N 1
ATOM 2174 C CA . SER A 1 270 ? -4.333 8.327 7.709 1.00 97.00 270 SER A CA 1
ATOM 2175 C C . SER A 1 270 ? -3.924 8.313 9.180 1.00 97.00 270 SER A C 1
ATOM 2177 O O . SER A 1 270 ? -3.619 9.361 9.744 1.00 97.00 270 SER A O 1
ATOM 2179 N N . HIS A 1 271 ? -3.824 7.127 9.786 1.00 96.94 271 HIS A N 1
ATOM 2180 C CA . HIS A 1 271 ? -3.373 6.999 11.169 1.00 96.94 271 HIS A CA 1
ATOM 2181 C C . HIS A 1 271 ? -1.945 7.534 11.355 1.00 96.94 271 HIS A C 1
ATOM 2183 O O . HIS A 1 271 ? -1.696 8.296 12.282 1.00 96.94 271 HIS A O 1
ATOM 2189 N N . VAL A 1 272 ? -1.014 7.198 10.457 1.00 96.62 272 VAL A N 1
ATOM 2190 C CA . VAL A 1 272 ? 0.366 7.714 10.510 1.00 96.62 272 VAL A CA 1
ATOM 2191 C C . VAL A 1 272 ? 0.399 9.234 10.355 1.00 96.62 272 VAL A C 1
ATOM 2193 O O . VAL A 1 272 ? 1.143 9.891 11.072 1.00 96.62 272 VAL A O 1
ATOM 2196 N N . LEU A 1 273 ? -0.407 9.804 9.456 1.00 95.62 273 LEU A N 1
ATOM 2197 C CA . LEU A 1 273 ? -0.451 11.252 9.232 1.00 95.62 273 LEU A CA 1
ATOM 2198 C C . LEU A 1 273 ? -1.019 12.018 10.435 1.00 95.62 273 LEU A C 1
ATOM 2200 O O . LEU A 1 273 ? -0.534 13.100 10.745 1.00 95.62 273 LEU A O 1
ATOM 2204 N N . LEU A 1 274 ? -2.027 11.460 11.109 1.00 94.56 274 LEU A N 1
ATOM 2205 C CA . LEU A 1 274 ? -2.728 12.127 12.211 1.00 94.56 274 LEU A CA 1
ATOM 2206 C C . LEU A 1 274 ? -2.094 11.879 13.581 1.00 94.56 274 LEU A C 1
ATOM 2208 O O . LEU A 1 274 ? -2.112 12.762 14.433 1.00 94.56 274 LEU A O 1
ATOM 2212 N N . ILE A 1 275 ? -1.565 10.676 13.803 1.00 95.00 275 ILE A N 1
ATOM 2213 C CA . ILE A 1 275 ? -1.053 10.219 15.103 1.00 95.00 275 ILE A CA 1
ATOM 2214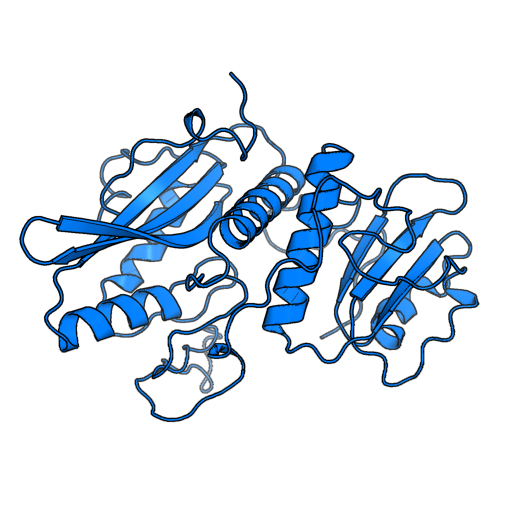 C C . ILE A 1 275 ? 0.485 10.169 15.117 1.00 95.00 275 ILE A C 1
ATOM 2216 O O . ILE A 1 275 ? 1.103 10.185 16.176 1.00 95.00 275 ILE A O 1
ATOM 2220 N N . GLY A 1 276 ? 1.131 10.141 13.947 1.00 94.19 276 GLY A N 1
ATOM 2221 C CA . GLY A 1 276 ? 2.593 10.116 13.804 1.00 94.19 276 GLY A CA 1
ATOM 2222 C C . GLY A 1 276 ? 3.211 8.714 13.757 1.00 94.19 276 GLY A C 1
ATOM 2223 O O . GLY A 1 276 ? 4.409 8.580 13.519 1.00 94.19 276 GLY A O 1
ATOM 2224 N N . HIS A 1 277 ? 2.418 7.657 13.947 1.00 94.69 277 HIS A N 1
ATOM 2225 C CA . HIS A 1 277 ? 2.869 6.263 13.888 1.00 94.69 277 HIS A CA 1
ATOM 2226 C C . HIS A 1 277 ? 1.742 5.334 13.401 1.00 94.69 277 HIS A C 1
ATOM 2228 O O . HIS A 1 277 ? 0.574 5.722 13.437 1.00 94.69 277 HIS A O 1
ATOM 2234 N N . PRO A 1 278 ? 2.038 4.117 12.905 1.00 96.25 278 PRO A N 1
ATOM 2235 C CA . PRO A 1 278 ? 0.998 3.133 12.593 1.00 96.25 278 PRO A CA 1
ATOM 2236 C C . PRO A 1 278 ? 0.316 2.608 13.874 1.00 96.25 278 PRO A C 1
ATOM 2238 O O . PRO A 1 278 ? 0.883 2.757 14.959 1.00 96.25 278 PRO A O 1
ATOM 2241 N N . PRO A 1 279 ? -0.867 1.966 13.782 1.00 96.00 279 PRO A N 1
ATOM 2242 C CA . PRO A 1 279 ? -1.486 1.309 14.936 1.00 96.00 279 PRO A CA 1
ATOM 2243 C C . PRO A 1 279 ? -0.527 0.326 15.619 1.00 96.00 279 PRO A C 1
ATOM 2245 O O . PRO A 1 279 ? 0.291 -0.309 14.945 1.00 96.00 279 PRO A O 1
ATOM 2248 N N . LEU A 1 280 ? -0.634 0.189 16.943 1.00 92.44 280 LEU A N 1
ATOM 2249 C CA . LEU A 1 280 ? 0.390 -0.453 17.784 1.00 92.44 280 LEU A CA 1
ATOM 2250 C C . LEU A 1 280 ? 0.779 -1.869 17.336 1.00 92.44 280 LEU A C 1
ATOM 2252 O O . LEU A 1 280 ? 1.944 -2.249 17.406 1.00 92.44 280 LEU A O 1
ATOM 2256 N N . TRP A 1 281 ? -0.189 -2.657 16.872 1.00 92.56 281 TRP A N 1
ATOM 2257 C CA . TRP A 1 281 ? 0.004 -4.047 16.449 1.00 92.56 281 TRP A CA 1
ATOM 2258 C C . TRP A 1 281 ? -0.032 -4.213 14.928 1.00 92.56 281 TRP A C 1
ATOM 2260 O O . TRP A 1 281 ? -0.129 -5.334 14.425 1.00 92.56 281 TRP A O 1
ATOM 2270 N N . GLN A 1 282 ? 0.004 -3.112 14.170 1.00 95.00 282 GLN A N 1
ATOM 2271 C CA . GLN A 1 282 ? -0.171 -3.152 12.719 1.00 95.00 282 GLN A CA 1
ATOM 2272 C C . GLN A 1 282 ? 0.957 -3.911 12.022 1.00 95.00 282 GLN A C 1
ATOM 2274 O O . GLN A 1 282 ? 0.712 -4.699 11.102 1.00 95.00 282 GLN A O 1
ATOM 2279 N N . PHE A 1 283 ? 2.189 -3.661 12.461 1.00 92.81 283 PHE A N 1
ATOM 2280 C CA . PHE A 1 283 ? 3.404 -4.224 11.896 1.00 92.81 283 PHE A CA 1
ATOM 2281 C C . PHE A 1 283 ? 4.276 -4.790 13.014 1.00 92.81 283 PHE A C 1
ATOM 2283 O O . PHE A 1 283 ? 4.448 -4.163 14.052 1.00 92.81 283 PHE A O 1
ATOM 2290 N N . SER A 1 284 ? 4.841 -5.976 12.790 1.00 78.69 284 SER A N 1
ATOM 2291 C CA . SER A 1 284 ? 5.853 -6.544 13.683 1.00 78.69 284 SER A CA 1
ATOM 2292 C C . SER A 1 284 ? 7.232 -5.975 13.342 1.00 78.69 284 SER A C 1
ATOM 2294 O O . SER A 1 284 ? 7.612 -5.910 12.165 1.00 78.69 284 SER A O 1
ATOM 2296 N N . ASP A 1 285 ? 7.999 -5.617 14.369 1.00 70.00 285 ASP A N 1
ATOM 2297 C CA . ASP A 1 285 ? 9.368 -5.123 14.215 1.00 70.00 285 ASP A CA 1
ATOM 2298 C C . ASP A 1 285 ? 10.395 -6.233 13.903 1.00 70.00 285 ASP A C 1
ATOM 2300 O O . ASP A 1 285 ? 11.500 -5.924 13.464 1.00 70.00 285 ASP A O 1
ATOM 2304 N N . GLU A 1 286 ? 10.042 -7.522 14.009 1.00 60.28 286 GLU A N 1
ATOM 2305 C CA . GLU A 1 286 ? 10.972 -8.643 13.770 1.00 60.28 286 GLU A CA 1
ATOM 2306 C C . GLU A 1 286 ? 11.216 -8.884 12.264 1.00 60.28 286 GLU A C 1
ATOM 2308 O O . GLU A 1 286 ? 10.361 -9.420 11.545 1.00 60.28 286 GLU A O 1
ATOM 2313 N N . GLU A 1 287 ? 12.384 -8.483 11.740 1.00 50.06 287 GLU A N 1
ATOM 2314 C CA . GLU A 1 287 ? 12.810 -8.822 10.374 1.00 50.06 287 GLU A CA 1
ATOM 2315 C C . GLU A 1 287 ? 12.991 -10.341 10.231 1.00 50.06 287 GLU A C 1
ATOM 2317 O O . GLU A 1 287 ? 13.876 -10.931 10.835 1.00 50.06 287 GLU A O 1
ATOM 2322 N N . GLY A 1 288 ? 12.154 -10.985 9.410 1.00 47.50 288 GLY A N 1
ATOM 2323 C CA . GLY A 1 288 ? 12.254 -12.427 9.174 1.00 47.50 288 GLY A CA 1
ATOM 2324 C C . GLY A 1 288 ? 11.426 -13.295 10.124 1.00 47.50 288 GLY A C 1
ATOM 2325 O O . GLY A 1 288 ? 11.946 -14.204 10.743 1.00 47.50 288 GLY A O 1
ATOM 2326 N N . GLY A 1 289 ? 10.108 -13.094 10.146 1.00 34.62 289 GLY A N 1
ATOM 2327 C CA . GLY A 1 289 ? 9.167 -14.219 10.121 1.00 34.62 289 GLY A CA 1
ATOM 2328 C C . GLY A 1 289 ? 9.116 -15.183 11.309 1.00 34.62 289 GLY A C 1
ATOM 2329 O O . GLY A 1 289 ? 8.507 -16.235 11.146 1.00 34.62 289 GLY A O 1
ATOM 2330 N N . GLU A 1 290 ? 9.623 -14.840 12.486 1.00 28.19 290 GLU A N 1
ATOM 2331 C CA . GLU A 1 290 ? 9.038 -15.369 13.717 1.00 28.19 290 GLU A CA 1
ATOM 2332 C C . GLU A 1 290 ? 8.109 -14.307 14.292 1.00 28.19 290 GLU A C 1
ATOM 2334 O O . GLU A 1 290 ? 8.354 -13.117 14.177 1.00 28.19 290 GLU A O 1
ATOM 2339 N N . LYS A 1 291 ? 6.931 -14.738 14.741 1.00 34.38 291 LYS A N 1
ATOM 2340 C CA . LYS A 1 291 ? 5.934 -13.881 15.377 1.00 34.38 291 LYS A CA 1
ATOM 2341 C C . LYS A 1 291 ? 6.122 -14.060 16.872 1.00 34.38 291 LYS A C 1
ATOM 2343 O O . LYS A 1 291 ? 5.539 -14.995 17.425 1.00 34.38 291 LYS A O 1
ATOM 2348 N N . ARG A 1 292 ? 6.864 -13.188 17.554 1.00 28.33 292 ARG A N 1
ATOM 2349 C CA . ARG A 1 292 ? 6.663 -13.061 19.002 1.00 28.33 292 ARG A CA 1
ATOM 2350 C C . ARG A 1 292 ? 5.328 -12.377 19.264 1.00 28.33 292 ARG A C 1
ATOM 2352 O O . ARG A 1 292 ? 5.122 -11.190 19.038 1.00 28.33 292 ARG A O 1
ATOM 2359 N N . ALA A 1 293 ? 4.388 -13.216 19.670 1.00 32.47 293 ALA A N 1
ATOM 2360 C CA . ALA A 1 293 ? 3.027 -12.886 20.012 1.00 32.47 293 ALA A CA 1
ATOM 2361 C C . ALA A 1 293 ? 2.952 -12.037 21.286 1.00 32.47 293 ALA A C 1
ATOM 2363 O O . ALA A 1 293 ? 3.288 -12.514 22.365 1.00 32.47 293 ALA A O 1
ATOM 2364 N N . LEU A 1 294 ? 2.365 -10.849 21.178 1.00 38.81 294 LEU A N 1
ATOM 2365 C CA . LEU A 1 294 ? 1.528 -10.302 22.247 1.00 38.81 294 LEU A CA 1
ATOM 2366 C C . LEU A 1 294 ? 0.056 -10.484 21.842 1.00 38.81 294 LEU A C 1
ATOM 2368 O O . LEU A 1 294 ? -0.703 -9.533 21.782 1.00 38.81 294 LEU A O 1
ATOM 2372 N N . ILE A 1 295 ? -0.304 -11.750 21.567 1.00 35.44 295 ILE A N 1
ATOM 2373 C CA . ILE A 1 295 ? -1.506 -12.305 20.897 1.00 35.44 295 ILE A CA 1
ATOM 2374 C C . ILE A 1 295 ? -1.218 -12.687 19.420 1.00 35.44 295 ILE A C 1
ATOM 2376 O O . ILE A 1 295 ? -1.093 -11.816 18.557 1.00 35.44 295 ILE A O 1
ATOM 2380 N N . PRO A 1 296 ? -1.072 -13.993 19.097 1.00 38.34 296 PRO A N 1
ATOM 2381 C CA . PRO A 1 296 ? -0.758 -14.464 17.752 1.00 38.34 296 PRO A CA 1
ATOM 2382 C C . PRO A 1 296 ? -2.007 -14.535 16.854 1.00 38.34 296 PRO A C 1
ATOM 2384 O O . PRO A 1 296 ? -3.131 -14.665 17.339 1.00 38.34 296 PRO A O 1
ATOM 2387 N N . PRO A 1 297 ? -1.821 -14.519 15.524 1.00 36.38 297 PRO A N 1
ATOM 2388 C CA . PRO A 1 297 ? -2.902 -14.676 14.561 1.00 36.38 297 PRO A CA 1
ATOM 2389 C C . PRO A 1 297 ? -3.348 -16.140 14.476 1.00 36.38 297 PRO A C 1
ATOM 2391 O O . PRO A 1 297 ? -2.521 -17.046 14.563 1.00 36.38 297 PRO A O 1
ATOM 2394 N N . ALA A 1 298 ? -4.631 -16.369 14.201 1.00 28.94 298 ALA A N 1
ATOM 2395 C CA . ALA A 1 298 ? -5.171 -17.678 13.824 1.00 28.94 298 ALA A CA 1
ATOM 2396 C C . ALA A 1 298 ? -5.694 -17.634 12.365 1.00 28.94 298 ALA A C 1
ATOM 2398 O O . ALA A 1 298 ? -5.983 -16.545 11.862 1.00 28.94 298 ALA A O 1
ATOM 2399 N N . PRO A 1 299 ? -5.725 -18.776 11.654 1.00 31.50 299 PRO A N 1
ATOM 2400 C CA . PRO A 1 299 ? -4.870 -19.099 10.514 1.00 31.50 299 PRO A CA 1
ATOM 2401 C C . PRO A 1 299 ? -5.503 -18.782 9.145 1.00 31.50 299 PRO A C 1
ATOM 2403 O O . PRO A 1 299 ? -6.596 -18.231 9.068 1.00 31.50 299 PRO A O 1
ATOM 2406 N N . VAL A 1 300 ? -4.717 -19.085 8.101 1.00 33.31 300 VAL A N 1
ATOM 2407 C CA . VAL A 1 300 ? -4.952 -18.961 6.645 1.00 33.31 300 VAL A CA 1
ATOM 2408 C C . VAL A 1 300 ? -6.413 -19.087 6.220 1.00 33.31 300 VAL A C 1
ATOM 2410 O O . VAL A 1 300 ? -7.035 -20.113 6.563 1.00 33.31 300 VAL A O 1
#

Organism: NCBI:txid2778369

pLDDT: mean 88.24, std 14.39, range [28.19, 97.94]

Radius of gyration: 20.08 Å; chains: 1; bounding box: 51×46×58 Å

Sequence (300 aa):
MDTHPSCERAWSSWQPLEGCWREARIPACSGLYRIRIVISLHRMSFPVVVYIGQSGDLRTRMGHFKAVFGNSMPFKSPHIAGPPLWAIRQRLRQERVLASFEVSVMELGDVSRSLRLGYECVAIARQRTWHPDRFLANFGRMPRGYLASTFHKGQASDFHGYPTPRRNDSHLPASVPAGDLERSLPDDLNWCGHHWSCWVAVKDAAPLKETVGLYRLKLANQPEMLYVGQGRVRDRLAPYRREEAVYCSWVGGMWHEHERLALLNDLIASHVLLIGHPPLWQFSDEEGGEKRALIPPAPV

Secondary structure (DSSP, 8-state):
----TT-GGGSPPPEESTTTTSSS-S-SS-EEEEEEEEEEETTEEEEEEEEEEEES-HHHHHHHGGGGGSSSPPPBBTTB-HHHHHHHHHHHHHTT-EEEEEEEEEE-TT--HHHHHHHHHHHHHHHHHH-TTS---GGG---TTBPPPPB--SSTT-----B-S---GGGSPPPPPSS-TTTS-TTSTTGGG--PPPPEEGGG----TT-EEEEEEEETT--SEEEEEEEEHHHHHGGGTT-TTEEEEEEE----HHHHHHHHHHHHHHHHHHHSS--TTSS---SSS----SS-----